Protein AF-A0A9J6DD47-F1 (afdb_monomer)

Radius of gyration: 33.61 Å; Cα contacts (8 Å, |Δi|>4): 540; chains: 1; bounding box: 132×49×137 Å

Organism: Rhipicephalus microplus (NCBI:txid6941)

Solvent-accessible surface area (backbone atoms only — not comparable to full-atom values): 18856 Å² total; per-residue (Å²): 134,84,89,85,82,89,82,89,80,84,83,82,80,82,79,79,78,75,81,70,80,76,60,53,56,51,72,70,28,70,69,48,55,52,91,85,45,43,71,41,77,34,48,27,93,78,51,43,22,90,34,49,44,71,39,78,87,31,28,29,42,34,39,68,46,80,32,87,51,77,83,41,15,18,15,37,30,30,65,28,36,53,50,68,57,37,44,59,43,65,38,38,37,35,28,70,27,32,39,74,71,22,56,34,17,46,38,31,29,37,82,88,56,74,30,62,29,45,38,2,43,46,70,66,17,30,14,40,31,20,66,77,7,22,36,14,73,41,27,79,65,64,40,91,63,52,72,60,52,45,58,75,40,35,42,31,46,38,37,34,59,78,78,20,32,31,29,39,25,52,72,47,38,79,63,50,79,77,47,66,82,54,74,81,57,34,15,53,27,44,12,37,29,26,45,59,24,28,37,36,54,36,56,48,90,53,87,69,79,42,70,57,66,62,51,54,51,52,64,61,58,63,75,75,64,83,71,78,81,78,80,80,84,76,91,78,82,90,84,89,84,86,90,82,90,88,88,83,83,88,83,92,78,82,85,88,72,89,72,79,93,69,86,79,88,80,87,79,89,87,89,76,94,77,84,81,82,81,84,79,86,82,84,90,89,87,88,84,84,87,83,82,87,83,89,83,82,90,82,91,84,89,88,81,87,134

pLDDT: mean 75.98, std 29.43, range [27.17, 99.0]

Sequence (306 aa):
MATMNQAFGNTESTTSYSQQPTDRLKLLYPTVNEEETPLPRSWSPKDKFTYIGLSQNNLRVHYKGVGKNHKDAASVRATHPIPAACGLYYFEVKIVSKGRDGYMGVGLSAQGVNMNRLPGWDKHSYGYHGDDGHSFCSSGTGQPYGPTFTTGDVIGCGVNLIDNVCFYTKNGHNLGVAFTDLPPNLYPTVGLQTPGEVVDANFGQSPFVFDIEDMMKSSLGCTGQHTAVEGINRSWRSRTLSATSARWMWSAAPVFRGRSPYQRCQQDHSPSTRAWPHRQAVPQGRQWLEDKNPSFRTSRMVAGSP

Foldseek 3Di:
DDDDDDDDDDDDDDDDPDPDPDQQVCVQQVQDDCVVFNAQPAWDPPAWDPQWDADPRRQKIAGRFAQPDQQQKIKIFTPWFHDLSSQKFKKKKAWQFCADQNFKWWFKAAPPPDGSGFFQDAARGWTQTQRQRFIRHRHNDTDRFGHHDGRGKMKMWMARSVQRWIWMAIQQHTRDTRDGPHDGGITTMMMDRHHPTMMGMDSRPDDDSHPVVVVVVVVVVVVPDPDDPPDPDDDDDDDDDDDDDDDDDDDDDDDPDDDDPDDDDDDDDDDDDDDDDDDDDDDDDDDDDDDDDDDDDDDDDDDDDD

Mean predicted aligned error: 15.98 Å

InterPro domains:
  IPR001870 B30.2/SPRY domain [PS50188] (21-208)
  IPR003877 SPRY domain [PF00622] (89-205)
  IPR003877 SPRY domain [SM00449] (86-207)
  IPR013320 Concanavalin A-like lectin/glucanase domain superfamily [SSF49899] (33-217)
  IPR035782 Ran binding protein 9/10, SPRY domain [cd12909] (63-205)
  IPR043136 B30.2/SPRY domain superfamily [G3DSA:2.60.120.920] (16-220)
  IPR050618 Ubiquitination and Signaling Pathway Regulator [PTHR12864] (24-223)

Structure (mmCIF, N/CA/C/O backbone):
data_AF-A0A9J6DD47-F1
#
_entry.id   AF-A0A9J6DD47-F1
#
loop_
_atom_site.group_PDB
_atom_site.id
_atom_site.type_symbol
_atom_site.label_atom_id
_atom_site.label_alt_id
_atom_site.label_comp_id
_atom_site.label_asym_id
_atom_site.label_entity_id
_atom_site.label_seq_id
_atom_site.pdbx_PDB_ins_code
_atom_site.Cartn_x
_atom_site.Cartn_y
_atom_site.Cartn_z
_atom_site.occupancy
_atom_site.B_iso_or_equiv
_atom_site.auth_seq_id
_atom_site.auth_comp_id
_atom_site.auth_asym_id
_atom_site.auth_atom_id
_atom_site.pdbx_PDB_model_num
ATOM 1 N N . MET A 1 1 ? -83.845 18.996 -19.884 1.00 36.62 1 MET A N 1
ATOM 2 C CA . MET A 1 1 ? -83.405 17.739 -19.250 1.00 36.62 1 MET A CA 1
ATOM 3 C C . MET A 1 1 ? -81.901 17.799 -19.038 1.00 36.62 1 MET A C 1
ATOM 5 O O . MET A 1 1 ? -81.212 18.206 -19.960 1.00 36.62 1 MET A O 1
ATOM 9 N N . ALA A 1 2 ? -81.475 17.401 -17.837 1.00 37.94 2 ALA A N 1
ATOM 10 C CA . ALA A 1 2 ? -80.140 16.964 -17.411 1.00 37.94 2 ALA A CA 1
ATOM 11 C C . ALA A 1 2 ? -78.929 17.908 -17.591 1.00 37.94 2 ALA A C 1
ATOM 13 O O . ALA A 1 2 ? -78.303 17.986 -18.643 1.00 37.94 2 ALA A O 1
ATOM 14 N N . THR A 1 3 ? -78.554 18.529 -16.472 1.00 35.88 3 THR A N 1
ATOM 15 C CA . THR A 1 3 ? -77.187 18.903 -16.082 1.00 35.88 3 THR A CA 1
ATOM 16 C C . THR A 1 3 ? -76.299 17.655 -15.935 1.00 35.88 3 THR A C 1
ATOM 18 O O . THR A 1 3 ? -76.763 16.628 -15.440 1.00 35.88 3 THR A O 1
ATOM 21 N N . MET A 1 4 ? -75.016 17.740 -16.309 1.00 39.28 4 MET A N 1
ATOM 22 C CA . MET A 1 4 ? -74.002 16.727 -15.981 1.00 39.28 4 MET A CA 1
ATOM 23 C C . MET A 1 4 ? -72.758 17.349 -15.337 1.00 39.28 4 MET A C 1
ATOM 25 O O . MET A 1 4 ? -72.344 18.458 -15.664 1.00 39.28 4 MET A O 1
ATOM 29 N N . ASN A 1 5 ? -72.249 16.585 -14.372 1.00 37.00 5 ASN A N 1
ATOM 30 C CA . ASN A 1 5 ? -71.283 16.886 -13.324 1.00 37.00 5 ASN A CA 1
ATOM 31 C C . ASN A 1 5 ? -69.815 16.963 -13.772 1.00 37.00 5 ASN A C 1
ATOM 33 O O . ASN A 1 5 ? -69.407 16.401 -14.783 1.00 37.00 5 ASN A O 1
ATOM 37 N N . GLN A 1 6 ? -69.037 17.604 -12.896 1.00 42.50 6 GLN A N 1
ATOM 38 C CA . GLN A 1 6 ? -67.577 17.672 -12.823 1.00 42.50 6 GLN A CA 1
ATOM 39 C C . GLN A 1 6 ? -66.899 16.301 -12.637 1.00 42.50 6 GLN A C 1
ATOM 41 O O . GLN A 1 6 ? -67.467 15.418 -11.995 1.00 42.50 6 GLN A O 1
ATOM 46 N N . ALA A 1 7 ? -65.626 16.197 -13.035 1.00 37.12 7 ALA A N 1
ATOM 47 C CA . ALA A 1 7 ? -64.632 15.381 -12.330 1.00 37.12 7 ALA A CA 1
ATOM 48 C C . ALA A 1 7 ? -63.209 15.925 -12.567 1.00 37.12 7 ALA A C 1
ATOM 50 O O . ALA A 1 7 ? -62.726 15.976 -13.696 1.00 37.12 7 ALA A O 1
ATOM 51 N N . PHE A 1 8 ? -62.557 16.338 -11.477 1.00 42.81 8 PHE A N 1
ATOM 52 C CA . PHE A 1 8 ? -61.130 16.648 -11.390 1.00 42.81 8 PHE A CA 1
ATOM 53 C C . PHE A 1 8 ? -60.320 15.344 -11.372 1.00 42.81 8 PHE A C 1
ATOM 55 O O . PHE A 1 8 ? -60.600 14.460 -10.564 1.00 42.81 8 PHE A O 1
ATOM 62 N N . GLY A 1 9 ? -59.306 15.234 -12.232 1.00 35.28 9 GLY A N 1
ATOM 63 C CA . GLY A 1 9 ? -58.320 14.152 -12.206 1.00 35.28 9 GLY A CA 1
ATOM 64 C C . GLY A 1 9 ? -57.012 14.627 -11.577 1.00 35.28 9 GLY A C 1
ATOM 65 O O . GLY A 1 9 ? -56.305 15.436 -12.172 1.00 35.28 9 GLY A O 1
ATOM 66 N N . ASN A 1 10 ? -56.711 14.124 -10.378 1.00 33.34 10 ASN A N 1
ATOM 67 C CA . ASN A 1 10 ? -55.416 14.245 -9.709 1.00 33.34 10 ASN A CA 1
ATOM 68 C C . ASN A 1 10 ? -54.342 13.474 -10.491 1.00 33.34 10 ASN A C 1
ATOM 70 O O . ASN A 1 10 ? -54.498 12.285 -10.757 1.00 33.34 10 ASN A O 1
ATOM 74 N N . THR A 1 11 ? -53.225 14.127 -10.803 1.00 39.31 11 THR A N 1
ATOM 75 C CA . THR A 1 11 ? -51.993 13.472 -11.253 1.00 39.31 11 THR A CA 1
ATOM 76 C C . THR A 1 11 ? -51.184 13.017 -10.040 1.00 39.31 11 THR A C 1
ATOM 78 O O . THR A 1 11 ? -50.590 13.844 -9.349 1.00 39.31 11 THR A O 1
ATOM 81 N N . GLU A 1 12 ? -51.144 11.710 -9.782 1.00 38.53 12 GLU A N 1
ATOM 82 C CA . GLU A 1 12 ? -50.194 11.104 -8.845 1.00 38.53 12 GLU A CA 1
ATOM 83 C C . GLU A 1 12 ? -48.811 11.011 -9.502 1.00 38.53 12 GLU A C 1
ATOM 85 O O . GLU A 1 12 ? -48.583 10.237 -10.431 1.00 38.53 12 GLU A O 1
ATOM 90 N N . SER A 1 13 ? -47.866 11.816 -9.020 1.00 36.66 13 SER A N 1
ATOM 91 C CA . SER A 1 13 ? -46.447 11.674 -9.335 1.00 36.66 13 SER A CA 1
ATOM 92 C C . SER A 1 13 ? -45.850 10.560 -8.476 1.00 36.66 13 SER A C 1
ATOM 94 O O . SER A 1 13 ? -45.641 10.736 -7.275 1.00 36.66 13 SER A O 1
ATOM 96 N N . THR A 1 14 ? -45.567 9.412 -9.082 1.00 36.56 14 THR A N 1
ATOM 97 C CA . THR A 1 14 ? -44.845 8.308 -8.443 1.00 36.56 14 THR A CA 1
ATOM 98 C C . THR A 1 14 ? -43.366 8.690 -8.320 1.00 36.56 14 THR A C 1
ATOM 100 O O . THR A 1 14 ? -42.600 8.606 -9.277 1.00 36.56 14 THR A O 1
ATOM 103 N N . THR A 1 15 ? -42.946 9.155 -7.145 1.00 36.75 15 THR A N 1
ATOM 104 C CA . THR A 1 15 ? -41.534 9.391 -6.821 1.00 36.75 15 THR A CA 1
ATOM 105 C C . THR A 1 15 ? -40.833 8.048 -6.626 1.00 36.75 15 THR A C 1
ATOM 107 O O . THR A 1 15 ? -40.984 7.384 -5.601 1.00 36.75 15 THR A O 1
ATOM 110 N N . SER A 1 16 ? -40.043 7.629 -7.613 1.00 38.59 16 SER A N 1
ATOM 111 C CA . SER A 1 16 ? -39.096 6.526 -7.456 1.00 38.59 16 SER A CA 1
ATOM 112 C C . SER A 1 16 ? -37.994 6.950 -6.480 1.00 38.59 16 SER A C 1
ATOM 114 O O . SER A 1 16 ? -37.102 7.720 -6.843 1.00 38.59 16 SER A O 1
ATOM 116 N N . TYR A 1 17 ? -38.043 6.463 -5.239 1.00 38.59 17 TYR A N 1
ATOM 117 C CA . TYR A 1 17 ? -36.921 6.561 -4.306 1.00 38.59 17 TYR A CA 1
ATOM 118 C C . TYR A 1 17 ? -35.752 5.738 -4.858 1.00 38.59 17 TYR A C 1
ATOM 120 O O . TYR A 1 17 ? -35.698 4.519 -4.700 1.00 38.59 17 TYR A O 1
ATOM 128 N N . SER A 1 18 ? -34.808 6.398 -5.529 1.00 45.19 18 SER A N 1
ATOM 129 C CA . SER A 1 18 ? -33.506 5.811 -5.830 1.00 45.19 18 SER A CA 1
ATOM 130 C C . SER A 1 18 ? -32.817 5.502 -4.501 1.00 45.19 18 SER A C 1
ATOM 132 O O . SER A 1 18 ? -32.479 6.429 -3.758 1.00 45.19 18 SER A O 1
ATOM 134 N N . GLN A 1 19 ? -32.630 4.221 -4.179 1.00 47.00 19 GLN A N 1
ATOM 135 C CA . GLN A 1 19 ? -31.774 3.814 -3.069 1.00 47.00 19 GLN A CA 1
ATOM 136 C C . GLN A 1 19 ? -30.370 4.361 -3.345 1.00 47.00 19 GLN A C 1
ATOM 138 O O . GLN A 1 19 ? -29.686 3.907 -4.260 1.00 47.00 19 GLN A O 1
ATOM 143 N N . GLN A 1 20 ? -29.972 5.394 -2.602 1.00 52.03 20 GLN A N 1
ATOM 144 C CA . GLN A 1 20 ? -28.595 5.870 -2.618 1.00 52.03 20 GLN A CA 1
ATOM 145 C C . GLN A 1 20 ? -27.702 4.694 -2.202 1.00 52.03 20 GLN A C 1
ATOM 147 O O . GLN A 1 20 ? -28.026 4.039 -1.206 1.00 52.03 20 GLN A O 1
ATOM 152 N N . PRO A 1 21 ? -26.616 4.391 -2.936 1.00 59.06 21 PRO A N 1
ATOM 153 C CA . PRO A 1 21 ? -25.695 3.340 -2.537 1.00 59.06 21 PRO A CA 1
ATOM 154 C C . PRO A 1 21 ? -25.214 3.637 -1.117 1.00 59.06 21 PRO A C 1
ATOM 156 O O . PRO A 1 21 ? -24.643 4.697 -0.859 1.00 59.06 21 PRO A O 1
ATOM 159 N N . THR A 1 22 ? -25.483 2.733 -0.180 1.00 70.81 22 THR A N 1
ATOM 160 C CA . THR A 1 22 ? -24.967 2.840 1.185 1.00 70.81 22 THR A CA 1
ATOM 161 C C . THR A 1 22 ? -23.447 2.936 1.126 1.00 70.81 22 THR A C 1
ATOM 163 O O . THR A 1 22 ? -22.798 2.051 0.564 1.00 70.81 22 THR A O 1
ATOM 166 N N . ASP A 1 23 ? -22.876 4.004 1.685 1.00 83.88 23 ASP A N 1
ATOM 167 C CA . ASP A 1 23 ? -21.425 4.184 1.743 1.00 83.88 23 ASP A CA 1
ATOM 168 C C . ASP A 1 23 ? -20.819 3.095 2.633 1.00 83.88 23 ASP A C 1
ATOM 170 O O . ASP A 1 23 ? -20.909 3.151 3.860 1.00 83.88 23 ASP A O 1
ATOM 174 N N . ARG A 1 24 ? -20.229 2.073 2.008 1.00 90.12 24 ARG A N 1
ATOM 175 C CA . ARG A 1 24 ? -19.683 0.901 2.702 1.00 90.12 24 ARG A CA 1
ATOM 176 C C . ARG A 1 24 ? -18.643 1.275 3.756 1.00 90.12 24 ARG A C 1
ATOM 178 O O . ARG A 1 24 ? -18.549 0.606 4.779 1.00 90.12 24 ARG A O 1
ATOM 185 N N . LEU A 1 25 ? -17.904 2.363 3.546 1.00 91.75 25 LEU A N 1
ATOM 186 C CA . LEU A 1 25 ? -16.923 2.835 4.519 1.00 91.75 25 LEU A CA 1
ATOM 187 C C . LEU A 1 25 ? -17.566 3.308 5.823 1.00 91.75 25 LEU A C 1
ATOM 189 O O . LEU A 1 25 ? -17.000 3.063 6.883 1.00 91.75 25 LEU A O 1
ATOM 193 N N . LYS A 1 26 ? -18.780 3.869 5.778 1.00 91.50 26 LYS A N 1
ATOM 194 C CA . LYS A 1 26 ? -19.540 4.216 6.990 1.00 91.50 26 LYS A CA 1
ATOM 195 C C . LYS A 1 26 ? -20.016 2.986 7.760 1.00 91.50 26 LYS A C 1
ATOM 197 O O . LYS A 1 26 ? -20.201 3.070 8.968 1.00 91.50 26 LYS A O 1
ATOM 202 N N . LEU A 1 27 ? -20.221 1.858 7.076 1.00 92.06 27 LEU A N 1
ATOM 203 C CA . LEU A 1 27 ? -20.574 0.591 7.725 1.00 92.06 27 LEU A CA 1
ATOM 204 C C . LEU A 1 27 ? -19.361 -0.039 8.415 1.00 92.06 27 LEU A C 1
ATOM 206 O O . LEU A 1 27 ? -19.490 -0.545 9.524 1.00 92.06 27 LEU A O 1
ATOM 210 N N . LEU A 1 28 ? -18.193 0.011 7.770 1.00 93.50 28 LEU A N 1
ATOM 211 C CA . LEU A 1 28 ? -16.948 -0.531 8.321 1.00 93.50 28 LEU A CA 1
ATOM 212 C C . LEU A 1 28 ? -16.383 0.338 9.451 1.00 93.50 28 LEU A C 1
ATOM 214 O O . LEU A 1 28 ? -15.859 -0.189 10.427 1.00 93.50 28 LEU A O 1
ATOM 218 N N . TYR A 1 29 ? -16.502 1.662 9.328 1.00 95.56 29 TYR A N 1
ATOM 219 C CA . TYR A 1 29 ? -15.875 2.629 10.231 1.00 95.56 29 TYR A CA 1
ATOM 220 C C . TYR A 1 29 ? -16.891 3.661 10.759 1.00 95.56 29 TYR A C 1
ATOM 222 O O . TYR A 1 29 ? -16.729 4.862 10.534 1.00 95.56 29 TYR A O 1
ATOM 230 N N . PRO A 1 30 ? -17.949 3.230 11.474 1.00 94.94 30 PRO A N 1
ATOM 231 C CA . PRO A 1 30 ? -19.053 4.106 11.887 1.00 94.94 30 PRO A CA 1
ATOM 232 C C . PRO A 1 30 ? -18.640 5.211 12.871 1.00 94.94 30 PRO A C 1
ATOM 234 O O . PRO A 1 30 ? -19.362 6.188 13.048 1.00 94.94 30 PRO A O 1
ATOM 237 N N . THR A 1 31 ? -17.490 5.058 13.524 1.00 94.94 31 THR A N 1
ATOM 238 C CA . THR A 1 31 ? -16.922 5.990 14.507 1.00 94.94 31 THR A CA 1
ATOM 239 C C . THR A 1 31 ? -16.050 7.082 13.888 1.00 94.94 31 THR A C 1
ATOM 241 O O . THR A 1 31 ? -15.618 7.985 14.602 1.00 94.94 31 THR A O 1
ATOM 244 N N . VAL A 1 32 ? -15.753 7.014 12.587 1.00 96.75 32 VAL A N 1
ATOM 245 C CA . VAL A 1 32 ? -14.882 7.986 11.915 1.00 96.75 32 VAL A CA 1
ATOM 246 C C . VAL A 1 32 ? -15.687 9.206 11.471 1.00 96.75 32 VAL A C 1
ATOM 248 O O . VAL A 1 32 ? -16.613 9.095 10.670 1.00 96.75 32 VAL A O 1
ATOM 251 N N . ASN A 1 33 ? -15.283 10.391 11.938 1.00 96.44 33 ASN A N 1
ATOM 252 C CA . ASN A 1 33 ? -15.729 11.656 11.362 1.00 96.44 33 ASN A CA 1
ATOM 253 C C . ASN A 1 33 ? -14.845 12.009 10.152 1.00 96.44 33 ASN A C 1
ATOM 255 O O . ASN A 1 33 ? -13.720 12.484 10.315 1.00 96.44 33 ASN A O 1
ATOM 259 N N . GLU A 1 34 ? -15.337 11.769 8.933 1.00 95.38 34 GLU A N 1
ATOM 260 C CA . GLU A 1 34 ? -14.584 12.046 7.698 1.00 95.38 34 GLU A CA 1
ATOM 261 C C . GLU A 1 34 ? -14.416 13.545 7.389 1.00 95.38 34 GLU A C 1
ATOM 263 O O . GLU A 1 34 ? -13.590 13.881 6.543 1.00 95.38 34 GLU A O 1
ATOM 268 N N . GLU A 1 35 ? -15.138 14.448 8.064 1.00 96.00 35 GLU A N 1
ATOM 269 C CA . GLU A 1 35 ? -14.909 15.898 7.937 1.00 96.00 35 GLU A CA 1
ATOM 270 C C . GLU A 1 35 ? -13.631 16.340 8.669 1.00 96.00 35 GLU A C 1
ATOM 272 O O . GLU A 1 35 ? -12.945 17.258 8.224 1.00 96.00 35 GLU A O 1
ATOM 277 N N . GLU A 1 36 ? -13.280 15.657 9.763 1.00 96.69 36 GLU A N 1
ATOM 278 C CA . GLU A 1 36 ? -12.074 15.926 10.557 1.00 96.69 36 GLU A CA 1
ATOM 279 C C . GLU A 1 36 ? -10.897 15.042 10.133 1.00 96.69 36 GLU A C 1
ATOM 281 O O . GLU A 1 36 ? -9.764 15.506 9.989 1.00 96.69 36 GLU A O 1
ATOM 286 N N . THR A 1 37 ? -11.167 13.753 9.924 1.00 97.12 37 THR A N 1
ATOM 287 C CA . THR A 1 37 ? -10.167 12.736 9.584 1.00 97.12 37 THR A CA 1
ATOM 288 C C . THR A 1 37 ? -10.644 11.904 8.392 1.00 97.12 37 THR A C 1
ATOM 290 O O . THR A 1 37 ? -11.187 10.813 8.579 1.00 97.12 37 THR A O 1
ATOM 293 N N . PRO A 1 38 ? -10.477 12.405 7.154 1.00 97.81 38 PRO A N 1
ATOM 294 C CA . PRO A 1 38 ? -10.934 11.708 5.959 1.00 97.81 38 PRO A CA 1
ATOM 295 C C . PRO A 1 38 ? -10.265 10.340 5.794 1.00 97.81 38 PRO A C 1
ATOM 297 O O . PRO A 1 38 ? -9.059 10.194 6.007 1.00 97.81 38 PRO A O 1
ATOM 300 N N . LEU A 1 39 ? -11.027 9.345 5.336 1.00 98.31 39 LEU A N 1
ATOM 301 C CA . LEU A 1 39 ? -10.481 8.022 5.043 1.00 98.31 39 LEU A CA 1
ATOM 302 C C . LEU A 1 39 ? -9.645 8.030 3.745 1.00 98.31 39 LEU A C 1
ATOM 304 O O . LEU A 1 39 ? -9.929 8.781 2.798 1.00 98.31 39 LEU A O 1
ATOM 308 N N . PRO A 1 40 ? -8.613 7.175 3.639 1.00 98.12 40 PRO A N 1
ATOM 309 C CA . PRO A 1 40 ? -7.954 6.908 2.365 1.00 98.12 40 PRO A CA 1
ATOM 310 C C . PRO A 1 40 ? -8.924 6.213 1.400 1.00 98.12 40 PRO A C 1
ATOM 312 O O . PRO A 1 40 ? -9.380 5.102 1.645 1.00 98.12 40 PRO A O 1
ATOM 315 N N . ARG A 1 41 ? -9.227 6.868 0.274 1.00 98.06 41 ARG A N 1
ATOM 316 C CA . ARG A 1 41 ? -10.146 6.347 -0.759 1.00 98.06 41 ARG A CA 1
ATOM 317 C C . ARG A 1 41 ? -9.477 6.131 -2.119 1.00 98.06 41 ARG A C 1
ATOM 319 O O . ARG A 1 41 ? -10.107 5.597 -3.023 1.00 98.06 41 ARG A O 1
ATOM 326 N N . SER A 1 42 ? -8.227 6.556 -2.298 1.00 98.81 42 SER A N 1
ATOM 327 C CA . SER A 1 42 ? -7.442 6.325 -3.518 1.00 98.81 42 SER A CA 1
ATOM 328 C C . SER 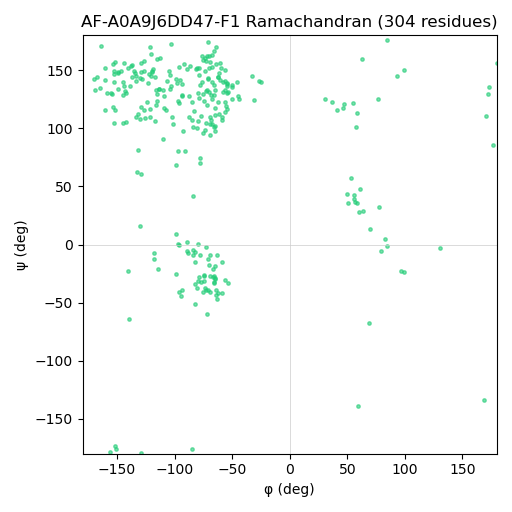A 1 42 ? -5.951 6.570 -3.275 1.00 98.81 42 SER A C 1
ATOM 330 O O . SER A 1 42 ? -5.556 7.083 -2.223 1.00 98.81 42 SER A O 1
ATOM 332 N N . TRP A 1 43 ? -5.118 6.219 -4.253 1.00 98.94 43 TRP A N 1
ATOM 333 C CA . TRP A 1 43 ? -3.704 6.580 -4.264 1.00 98.94 43 TRP A CA 1
ATOM 334 C C . TRP A 1 43 ? -3.510 8.075 -4.526 1.00 98.94 43 TRP A C 1
ATOM 336 O O . TRP A 1 43 ? -4.213 8.682 -5.336 1.00 98.94 43 TRP A O 1
ATOM 346 N N . SER A 1 44 ? -2.528 8.683 -3.862 1.00 98.81 44 SER A N 1
ATOM 347 C CA . SER A 1 44 ? -2.251 10.107 -4.020 1.00 98.81 44 SER A CA 1
ATOM 348 C C . SER A 1 44 ? -1.562 10.389 -5.361 1.00 98.81 44 SER A C 1
ATOM 350 O O . SER A 1 44 ? -0.470 9.875 -5.615 1.00 98.81 44 SER A O 1
ATOM 352 N N . PRO A 1 45 ? -2.115 11.265 -6.225 1.00 98.56 45 PRO A N 1
ATOM 353 C CA . PRO A 1 45 ? -1.425 11.678 -7.447 1.00 98.56 45 PRO A CA 1
ATOM 354 C C . PRO A 1 45 ? -0.210 12.573 -7.163 1.00 98.56 45 PRO A C 1
ATOM 356 O O . PRO A 1 45 ? 0.644 12.730 -8.037 1.00 98.56 45 PRO A O 1
ATOM 359 N N . LYS A 1 46 ? -0.134 13.151 -5.955 1.00 98.44 46 LYS A N 1
ATOM 360 C CA . LYS A 1 46 ? 0.948 14.037 -5.508 1.00 98.44 46 LYS A CA 1
ATOM 361 C C . LYS A 1 46 ? 2.011 13.287 -4.710 1.00 98.44 46 LYS A C 1
ATOM 363 O O . LYS A 1 46 ? 3.195 13.541 -4.893 1.00 98.44 46 LYS A O 1
ATOM 368 N N . ASP A 1 47 ? 1.590 12.369 -3.844 1.00 98.69 47 ASP A N 1
ATOM 369 C CA . ASP A 1 47 ? 2.472 11.691 -2.895 1.00 98.69 47 ASP A CA 1
ATOM 370 C C . ASP A 1 47 ? 2.899 10.306 -3.396 1.00 98.69 47 ASP A C 1
ATOM 372 O O . ASP A 1 47 ? 2.479 9.253 -2.911 1.00 98.69 47 ASP A O 1
ATOM 376 N N . LYS A 1 48 ? 3.704 10.336 -4.457 1.00 98.81 48 LYS A N 1
ATOM 377 C CA . LYS A 1 48 ? 4.217 9.158 -5.152 1.00 98.81 48 LYS A CA 1
ATOM 378 C C . LYS A 1 48 ? 5.552 9.460 -5.806 1.00 98.81 48 LYS A C 1
ATOM 380 O O . LYS A 1 48 ? 5.829 10.602 -6.179 1.00 98.81 48 LYS A O 1
ATOM 385 N N . PHE A 1 49 ? 6.347 8.429 -6.053 1.00 98.75 49 PHE A N 1
ATOM 386 C CA . PHE A 1 49 ? 7.548 8.591 -6.860 1.00 98.75 49 PHE A CA 1
ATOM 387 C C . PHE A 1 49 ? 7.224 8.765 -8.353 1.00 98.75 49 PHE A C 1
ATOM 389 O O . PHE A 1 49 ? 6.137 8.432 -8.842 1.00 98.75 49 PHE A O 1
ATOM 396 N N . THR A 1 50 ? 8.174 9.313 -9.109 1.00 98.62 50 THR A N 1
ATOM 397 C CA . THR A 1 50 ? 7.982 9.656 -10.527 1.00 98.62 50 THR A CA 1
ATOM 398 C C . THR A 1 50 ? 7.775 8.428 -11.410 1.00 98.62 50 THR A C 1
ATOM 400 O O . THR A 1 50 ? 7.061 8.530 -12.406 1.00 98.62 50 THR A O 1
ATOM 403 N N . TYR A 1 51 ? 8.311 7.267 -11.022 1.00 98.81 51 TYR A N 1
ATOM 404 C CA . TYR A 1 51 ? 8.142 5.984 -11.719 1.00 98.81 51 TYR A CA 1
ATOM 405 C C . TYR A 1 51 ? 6.807 5.283 -11.444 1.00 98.81 51 TYR A C 1
ATOM 407 O O . TYR A 1 51 ? 6.556 4.226 -12.019 1.00 98.81 51 TYR A O 1
ATOM 415 N N . ILE A 1 52 ? 5.930 5.876 -10.631 1.00 98.88 52 ILE A N 1
ATOM 416 C CA . ILE A 1 52 ? 4.552 5.414 -10.478 1.00 98.88 52 ILE A CA 1
ATOM 417 C C . ILE A 1 52 ? 3.628 6.181 -11.423 1.00 98.88 52 ILE A C 1
ATOM 419 O O . ILE A 1 52 ? 3.593 7.421 -11.433 1.00 98.88 52 ILE A O 1
ATOM 423 N N . GLY A 1 53 ? 2.852 5.442 -12.209 1.00 98.88 53 GLY A N 1
ATOM 424 C CA . GLY A 1 53 ? 1.666 5.946 -12.888 1.00 98.88 53 GLY A CA 1
ATOM 425 C C . GLY A 1 53 ? 0.387 5.459 -12.208 1.00 98.88 53 GLY A C 1
ATOM 426 O O . GLY A 1 53 ? 0.361 4.381 -11.617 1.00 98.88 53 GLY A O 1
ATOM 427 N N . LEU A 1 54 ? -0.667 6.274 -12.288 1.00 98.88 54 LEU A N 1
ATOM 428 C CA . LEU A 1 54 ? -1.981 5.980 -11.721 1.00 98.88 54 LEU A CA 1
ATOM 429 C C . LEU A 1 54 ? -3.045 5.980 -12.822 1.00 98.88 54 LEU A C 1
ATOM 431 O O . LEU A 1 54 ? -2.950 6.748 -13.780 1.00 98.88 54 LEU A O 1
ATOM 435 N N . SER A 1 55 ? -4.045 5.114 -12.693 1.00 98.81 55 SER A N 1
ATOM 436 C CA . SER A 1 55 ? -5.232 5.075 -13.555 1.00 98.81 55 SER A CA 1
ATOM 437 C C . SER A 1 55 ? -6.437 4.532 -12.777 1.00 98.81 55 SER A C 1
ATOM 439 O O . SER A 1 55 ? -6.339 4.313 -11.569 1.00 98.81 55 SER A O 1
ATOM 441 N N . GLN A 1 56 ? -7.588 4.357 -13.439 1.00 98.12 56 GLN A N 1
ATOM 442 C CA . GLN A 1 56 ? -8.817 3.829 -12.822 1.00 98.12 56 GLN A CA 1
ATOM 443 C C . GLN A 1 56 ? -9.214 4.609 -11.559 1.00 98.12 56 GLN A C 1
ATOM 445 O O . GLN A 1 56 ? -9.269 4.056 -10.465 1.00 98.12 56 GLN A O 1
ATOM 450 N N . ASN A 1 57 ? -9.410 5.925 -11.698 1.00 98.19 57 ASN A N 1
ATOM 451 C CA . ASN A 1 57 ? -9.711 6.827 -10.577 1.00 98.19 57 ASN A CA 1
ATOM 452 C C . ASN A 1 57 ? -8.664 6.765 -9.448 1.00 98.19 57 ASN A C 1
ATOM 454 O O . ASN A 1 57 ? -8.998 6.810 -8.269 1.00 98.19 57 ASN A O 1
ATOM 458 N N . ASN A 1 58 ? -7.386 6.650 -9.825 1.00 98.75 58 ASN A N 1
ATOM 459 C CA . ASN A 1 58 ? -6.247 6.502 -8.915 1.00 98.75 58 ASN A CA 1
ATOM 460 C C . ASN A 1 58 ? -6.313 5.258 -8.013 1.00 98.75 58 ASN A C 1
ATOM 462 O O . ASN A 1 58 ? -5.746 5.264 -6.924 1.00 98.75 58 ASN A O 1
ATOM 466 N N . LEU A 1 59 ? -6.977 4.186 -8.450 1.00 98.81 59 LEU A N 1
ATOM 467 C CA . LEU A 1 59 ? -6.971 2.896 -7.750 1.00 98.81 59 LEU A CA 1
ATOM 468 C C . LEU A 1 59 ? -5.978 1.906 -8.358 1.00 98.81 59 LEU A C 1
ATOM 470 O O . LEU A 1 59 ? -5.463 1.048 -7.642 1.00 98.81 59 LEU A O 1
ATOM 474 N N . ARG A 1 60 ? -5.654 2.063 -9.646 1.00 98.94 60 ARG A N 1
ATOM 475 C CA . ARG A 1 60 ? -4.648 1.251 -10.333 1.00 98.94 60 ARG A CA 1
ATOM 476 C C . ARG A 1 60 ? -3.287 1.924 -10.296 1.00 98.94 60 ARG A C 1
ATOM 478 O O . ARG A 1 60 ? -3.149 3.067 -10.732 1.00 98.94 60 ARG A O 1
ATOM 485 N N . VAL A 1 61 ? -2.277 1.180 -9.866 1.00 98.94 61 VAL A N 1
ATOM 486 C CA . VAL A 1 61 ? -0.867 1.578 -9.852 1.00 98.94 61 VAL A CA 1
ATOM 487 C C . VAL A 1 61 ? -0.126 0.766 -10.902 1.00 98.94 61 VAL A C 1
ATOM 489 O O . VAL A 1 61 ? -0.297 -0.447 -10.979 1.00 98.94 61 VAL A O 1
ATOM 492 N N . HIS A 1 62 ? 0.696 1.422 -11.715 1.00 98.81 62 HIS A N 1
ATOM 493 C CA . HIS A 1 62 ? 1.567 0.751 -12.676 1.00 98.81 62 HIS A CA 1
ATOM 494 C C . HIS A 1 62 ? 2.983 1.319 -12.624 1.00 98.81 62 HIS A C 1
ATOM 496 O O . HIS A 1 62 ? 3.181 2.534 -12.500 1.00 98.81 62 HIS A O 1
ATOM 502 N N . TYR A 1 63 ? 3.968 0.431 -12.737 1.00 98.88 63 TYR A N 1
ATOM 503 C CA . TYR A 1 63 ? 5.371 0.813 -12.794 1.00 98.88 63 TYR A CA 1
ATOM 504 C C . TYR A 1 63 ? 5.748 1.295 -14.199 1.00 98.88 63 TYR A C 1
ATOM 506 O O . TYR A 1 63 ? 5.468 0.630 -15.197 1.00 98.88 63 TYR A O 1
ATOM 514 N N . LYS A 1 64 ? 6.403 2.456 -14.279 1.00 98.56 64 LYS A N 1
ATOM 515 C CA . LYS A 1 64 ? 6.862 3.074 -15.537 1.00 98.56 64 LYS A CA 1
ATOM 516 C C . LYS A 1 64 ? 8.334 3.506 -15.511 1.00 98.56 64 LYS A C 1
ATOM 518 O O . LYS A 1 64 ? 8.747 4.328 -16.326 1.00 98.56 64 LYS A O 1
ATOM 523 N N . GLY A 1 65 ? 9.106 3.007 -14.546 1.00 98.31 65 GLY A N 1
ATOM 524 C CA . GLY A 1 65 ? 10.560 3.177 -14.500 1.00 98.31 65 GLY A CA 1
ATOM 525 C C . GLY A 1 65 ? 11.296 2.128 -15.339 1.00 98.31 65 GLY A C 1
ATOM 526 O O . GLY A 1 65 ? 10.685 1.300 -16.014 1.00 98.31 65 GLY A O 1
ATOM 527 N N . VAL A 1 66 ? 12.631 2.149 -15.284 1.00 97.88 66 VAL A N 1
ATOM 528 C CA . VAL A 1 66 ? 13.477 1.196 -16.030 1.00 97.88 66 VAL A CA 1
ATOM 529 C C . VAL A 1 66 ? 13.613 -0.145 -15.296 1.00 97.88 66 VAL A C 1
ATOM 531 O O . VAL A 1 66 ? 13.702 -1.192 -15.937 1.00 97.88 66 VAL A O 1
ATOM 534 N N . GLY A 1 67 ? 13.627 -0.120 -13.959 1.00 97.25 67 GLY A N 1
ATOM 535 C CA . GLY A 1 67 ? 13.702 -1.307 -13.109 1.00 97.25 67 GLY A CA 1
ATOM 536 C C . GLY A 1 67 ? 14.964 -2.143 -13.310 1.00 97.25 67 GLY A C 1
ATOM 537 O O . GLY A 1 67 ? 14.868 -3.354 -13.504 1.00 97.25 67 GLY A O 1
ATOM 538 N N . LYS A 1 68 ? 16.153 -1.527 -13.329 1.00 96.06 68 LYS A N 1
ATOM 539 C CA . LYS A 1 68 ? 17.433 -2.250 -13.459 1.00 96.06 68 LYS A CA 1
ATOM 540 C C . LYS A 1 68 ? 17.894 -2.852 -12.138 1.00 96.06 68 LYS A C 1
ATOM 542 O O . LYS A 1 68 ? 18.509 -3.911 -12.137 1.00 96.06 68 LYS A O 1
ATOM 547 N N . ASN A 1 69 ? 17.671 -2.152 -11.031 1.00 96.12 69 ASN A N 1
ATOM 548 C CA . ASN A 1 69 ? 18.055 -2.596 -9.694 1.00 96.12 69 ASN A CA 1
ATOM 549 C C . ASN A 1 69 ? 17.182 -1.920 -8.626 1.00 96.12 69 ASN A C 1
ATOM 551 O O . ASN A 1 69 ? 16.312 -1.110 -8.936 1.00 96.12 69 ASN A O 1
ATOM 555 N N . HIS A 1 70 ? 17.453 -2.222 -7.356 1.00 93.50 70 HIS A N 1
ATOM 556 C CA . HIS A 1 70 ? 16.698 -1.717 -6.207 1.00 93.50 70 HIS A CA 1
ATOM 557 C C . HIS A 1 70 ? 16.664 -0.180 -6.068 1.00 93.50 70 HIS A C 1
ATOM 559 O O . HIS A 1 70 ? 15.871 0.345 -5.291 1.00 93.50 70 HIS A O 1
ATOM 565 N N . LYS A 1 71 ? 17.530 0.569 -6.767 1.00 96.69 71 LYS A N 1
ATOM 566 C CA . LYS A 1 71 ? 17.502 2.045 -6.784 1.00 96.69 71 LYS A CA 1
ATOM 567 C C . LYS A 1 71 ? 16.409 2.613 -7.689 1.00 96.69 71 LYS A C 1
ATOM 569 O O . LYS A 1 71 ? 16.192 3.819 -7.664 1.00 96.69 71 LYS A O 1
ATOM 574 N N . ASP A 1 72 ? 15.766 1.757 -8.478 1.00 98.12 72 ASP A N 1
ATOM 575 C CA . ASP A 1 72 ? 14.642 2.112 -9.339 1.00 98.12 72 ASP A CA 1
ATOM 576 C C . ASP A 1 72 ? 13.286 1.753 -8.701 1.00 98.12 72 ASP A C 1
ATOM 578 O O . ASP A 1 72 ? 12.258 1.815 -9.377 1.00 98.12 72 ASP A O 1
ATOM 582 N N . ALA A 1 73 ? 13.272 1.358 -7.423 1.00 98.69 73 ALA A N 1
ATOM 583 C CA . ALA A 1 73 ? 12.052 1.100 -6.665 1.00 98.69 73 ALA A CA 1
ATOM 584 C C . ALA A 1 73 ? 11.200 2.367 -6.534 1.00 98.69 73 ALA A C 1
ATOM 586 O O . ALA A 1 73 ? 11.711 3.469 -6.371 1.00 98.69 73 ALA A O 1
ATOM 587 N N . ALA A 1 74 ? 9.884 2.226 -6.570 1.00 98.88 74 ALA A N 1
ATOM 588 C CA . ALA A 1 74 ? 8.979 3.359 -6.596 1.00 98.88 74 ALA A CA 1
ATOM 589 C C . ALA A 1 74 ? 7.711 3.045 -5.814 1.00 98.88 74 ALA A C 1
ATOM 591 O O . ALA A 1 74 ? 7.062 2.040 -6.075 1.00 98.88 74 ALA A O 1
ATOM 592 N N . SER A 1 75 ? 7.336 3.929 -4.899 1.00 98.94 75 SER A N 1
ATOM 593 C CA . SER A 1 75 ? 6.151 3.788 -4.057 1.00 98.94 75 SER A CA 1
ATOM 594 C C . SER A 1 75 ? 5.159 4.926 -4.238 1.00 98.94 75 SER A C 1
ATOM 596 O O . SER A 1 75 ? 5.472 5.994 -4.777 1.00 98.94 75 SER A O 1
ATOM 598 N N . VAL A 1 76 ? 3.942 4.676 -3.769 1.00 98.94 76 VAL A N 1
ATOM 599 C CA . VAL A 1 76 ? 2.858 5.649 -3.648 1.00 98.94 76 VAL A CA 1
ATOM 600 C C . VAL A 1 76 ? 2.124 5.441 -2.329 1.00 98.94 76 VAL A C 1
ATOM 602 O O . VAL A 1 76 ? 1.828 4.306 -1.956 1.00 98.94 76 VAL A O 1
ATOM 605 N N . ARG A 1 77 ? 1.817 6.545 -1.641 1.00 98.94 77 ARG A N 1
ATOM 606 C CA . ARG A 1 77 ? 0.922 6.568 -0.478 1.00 98.94 77 ARG A CA 1
ATOM 607 C C . ARG A 1 77 ? -0.519 6.845 -0.901 1.00 98.94 77 ARG A C 1
ATOM 609 O O . ARG A 1 77 ? -0.777 7.454 -1.943 1.00 98.94 77 ARG A O 1
ATOM 616 N N . ALA A 1 78 ? -1.478 6.413 -0.086 1.00 98.94 78 ALA A N 1
ATOM 617 C CA . ALA A 1 78 ? -2.869 6.838 -0.228 1.00 98.94 78 ALA A CA 1
ATOM 618 C C . ALA A 1 78 ? -3.033 8.349 0.023 1.00 98.94 78 ALA A C 1
ATOM 620 O O . ALA A 1 78 ? -2.112 9.027 0.473 1.00 98.94 78 ALA A O 1
ATOM 621 N N . THR A 1 79 ? -4.213 8.894 -0.274 1.00 98.69 79 THR A N 1
ATOM 622 C CA . THR A 1 79 ? -4.493 10.329 -0.097 1.00 98.69 79 THR A CA 1
ATOM 623 C C . THR A 1 79 ? -4.472 10.803 1.357 1.00 98.69 79 THR A C 1
ATOM 625 O O . THR A 1 79 ? -4.146 11.962 1.592 1.00 98.69 79 THR A O 1
ATOM 628 N N . HIS A 1 80 ? -4.802 9.932 2.313 1.00 98.81 80 HIS A N 1
ATOM 629 C CA . HIS A 1 80 ? -4.916 10.260 3.736 1.00 98.81 80 HIS A CA 1
ATOM 630 C C . HIS A 1 80 ? -4.282 9.170 4.610 1.00 98.81 80 HIS A C 1
ATOM 632 O O . HIS A 1 80 ? -4.196 8.015 4.172 1.00 98.81 80 HIS A O 1
ATOM 638 N N . PRO A 1 81 ? -3.835 9.514 5.832 1.00 98.75 81 PRO A N 1
ATOM 639 C CA . PRO A 1 81 ? -3.441 8.516 6.811 1.00 98.75 81 PRO A CA 1
ATOM 640 C C . PRO A 1 81 ? -4.678 7.775 7.319 1.00 98.75 81 PRO A C 1
ATOM 642 O O . PRO A 1 81 ? -5.803 8.252 7.189 1.00 98.75 81 PRO A O 1
ATOM 645 N N . ILE A 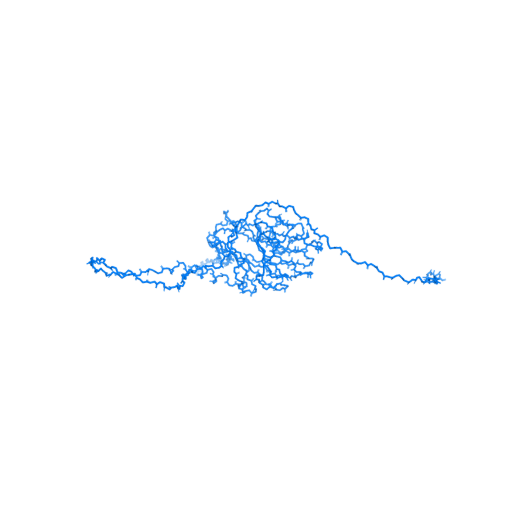1 82 ? -4.466 6.617 7.933 1.00 98.75 82 ILE A N 1
ATOM 646 C CA . ILE A 1 82 ? -5.532 5.849 8.574 1.00 98.75 82 ILE A CA 1
ATOM 647 C C . ILE A 1 82 ? -5.965 6.573 9.863 1.00 98.75 82 ILE A C 1
ATOM 649 O O . ILE A 1 82 ? -5.134 6.735 10.763 1.00 98.75 82 ILE A O 1
ATOM 653 N N . PRO A 1 83 ? -7.242 6.981 9.999 1.00 98.38 83 PRO A N 1
ATOM 654 C CA . PRO A 1 83 ? -7.748 7.577 11.232 1.00 98.38 83 PRO A CA 1
ATOM 655 C C . PRO A 1 83 ? -7.725 6.581 12.394 1.00 98.38 83 PRO A C 1
ATOM 657 O O . PRO A 1 83 ? -8.244 5.474 12.263 1.00 98.38 83 PRO A O 1
ATOM 660 N N . ALA A 1 84 ? -7.219 6.994 13.562 1.00 97.00 84 ALA A N 1
ATOM 661 C CA . ALA A 1 84 ? -7.222 6.175 14.784 1.00 97.00 84 ALA A CA 1
ATOM 662 C C . ALA A 1 84 ? -8.627 5.662 15.156 1.00 97.00 84 ALA A C 1
ATOM 664 O O . ALA A 1 84 ? -8.783 4.541 15.636 1.00 97.00 84 ALA A O 1
ATOM 665 N N . ALA A 1 85 ? -9.657 6.461 14.858 1.00 96.94 85 ALA A N 1
ATOM 666 C CA . ALA A 1 85 ? -11.056 6.132 15.101 1.00 96.94 85 ALA A CA 1
ATOM 667 C C . ALA A 1 85 ? -11.570 4.916 14.308 1.00 96.94 85 ALA A C 1
ATOM 669 O O . ALA A 1 85 ? -12.664 4.450 14.611 1.00 96.94 85 ALA A O 1
ATOM 670 N N . CYS A 1 86 ? -10.815 4.367 13.345 1.00 97.19 86 CYS A N 1
ATOM 671 C CA . CYS A 1 86 ? -11.193 3.114 12.682 1.00 97.19 86 CYS A CA 1
ATOM 672 C C . CYS A 1 86 ? -11.198 1.920 13.650 1.00 97.19 86 CYS A C 1
ATOM 674 O O . CYS A 1 86 ? -11.931 0.963 13.421 1.00 97.19 86 CYS A O 1
ATOM 676 N N . GLY A 1 87 ? -10.362 1.939 14.6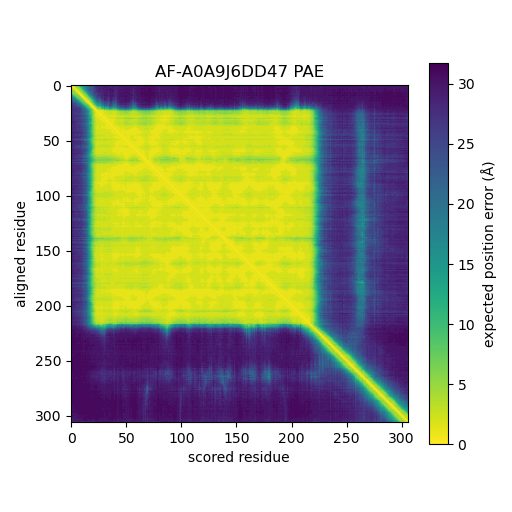99 1.00 96.00 87 GLY A N 1
ATOM 677 C CA . GLY A 1 87 ? -10.115 0.786 15.574 1.00 96.00 87 GLY A CA 1
ATOM 678 C C . GLY A 1 87 ? -9.342 -0.327 14.857 1.00 96.00 87 GLY A C 1
ATOM 679 O O . GLY A 1 87 ? -8.172 -0.553 15.147 1.00 96.00 87 GLY A O 1
ATOM 680 N N . LEU A 1 88 ? -9.968 -0.964 13.869 1.00 97.31 88 LEU A N 1
ATOM 681 C CA . LEU A 1 88 ? -9.350 -1.892 12.926 1.00 97.31 88 LEU A CA 1
ATOM 682 C C . LEU A 1 88 ? -9.573 -1.356 11.513 1.00 97.31 88 LEU A C 1
ATOM 684 O O . LEU A 1 88 ? -10.709 -1.265 11.084 1.00 97.31 88 LEU A O 1
ATOM 688 N N . TYR A 1 89 ? -8.515 -1.008 10.787 1.00 98.56 89 TYR A N 1
ATOM 689 C CA . TYR A 1 89 ? -8.592 -0.586 9.386 1.00 98.56 89 TYR A CA 1
ATOM 690 C C . TYR A 1 89 ? -8.126 -1.704 8.452 1.00 98.56 89 TYR A C 1
ATOM 692 O O . TYR A 1 89 ? -7.206 -2.446 8.792 1.00 98.56 89 TYR A O 1
ATOM 700 N N . TYR A 1 90 ? -8.719 -1.809 7.263 1.00 98.75 90 TYR A N 1
ATOM 701 C CA . TYR A 1 90 ? -8.383 -2.842 6.287 1.00 98.75 90 TYR A CA 1
ATOM 702 C C . TYR A 1 90 ? -8.474 -2.340 4.842 1.00 98.75 90 TYR A C 1
ATOM 704 O O . TYR A 1 90 ? -9.395 -1.605 4.479 1.00 98.75 90 TYR A O 1
ATOM 712 N N . PHE A 1 91 ? -7.521 -2.764 4.010 1.00 98.88 91 PHE A N 1
ATOM 713 C CA . PHE A 1 91 ? -7.542 -2.574 2.559 1.00 98.88 91 PHE A CA 1
ATOM 714 C C . PHE A 1 91 ? -6.930 -3.783 1.847 1.00 98.88 91 PHE A C 1
ATOM 716 O O . PHE A 1 91 ? -6.102 -4.494 2.418 1.00 98.88 91 PHE A O 1
ATOM 723 N N . GLU A 1 92 ? -7.306 -3.988 0.586 1.00 98.94 92 GLU A N 1
ATOM 724 C CA . GLU A 1 92 ? -6.774 -5.056 -0.263 1.00 98.94 92 GLU A CA 1
ATOM 725 C C . GLU A 1 92 ? -6.080 -4.501 -1.503 1.00 98.94 92 GLU A C 1
ATOM 727 O O . GLU A 1 92 ? -6.449 -3.461 -2.049 1.00 98.94 92 GLU A O 1
ATOM 732 N N . VAL A 1 93 ? -5.077 -5.236 -1.970 1.00 98.94 93 VAL A N 1
ATOM 733 C CA . VAL A 1 93 ? -4.327 -4.970 -3.189 1.00 98.94 93 VAL A CA 1
ATOM 734 C C . VAL A 1 93 ? -4.352 -6.224 -4.051 1.00 98.94 93 VAL A C 1
ATOM 736 O O . VAL A 1 93 ? -3.805 -7.262 -3.683 1.00 98.94 93 VAL A O 1
ATOM 739 N N . LYS A 1 94 ? -4.982 -6.132 -5.220 1.00 98.94 94 LYS A N 1
ATOM 740 C CA . LYS A 1 94 ? -4.976 -7.184 -6.233 1.00 98.94 94 LYS A CA 1
ATOM 741 C C . LYS A 1 94 ? -3.764 -7.026 -7.135 1.00 98.94 94 LYS A C 1
ATOM 743 O O . LYS A 1 94 ? -3.569 -5.972 -7.741 1.00 98.94 94 LYS A O 1
ATOM 748 N N . ILE A 1 95 ? -3.000 -8.097 -7.301 1.00 98.94 95 ILE A N 1
ATOM 749 C CA . ILE A 1 95 ? -1.883 -8.132 -8.239 1.00 98.94 95 ILE A CA 1
ATOM 750 C C . ILE A 1 95 ? -2.432 -8.383 -9.643 1.00 98.94 95 ILE A C 1
ATOM 752 O O . ILE A 1 95 ? -2.763 -9.507 -10.016 1.00 98.94 95 ILE A O 1
ATOM 756 N N . VAL A 1 96 ? -2.551 -7.323 -10.438 1.00 98.94 96 VAL A N 1
ATOM 757 C CA . VAL A 1 96 ? -3.044 -7.415 -11.820 1.00 98.94 96 VAL A CA 1
ATOM 758 C C . VAL A 1 96 ? -1.992 -8.064 -12.715 1.00 98.94 96 VAL A C 1
ATOM 760 O O . VAL A 1 96 ? -2.326 -8.866 -13.581 1.00 98.94 96 VAL A O 1
ATOM 763 N N . SER A 1 97 ? -0.721 -7.728 -12.501 1.00 98.88 97 SER A N 1
ATOM 764 C CA . SER A 1 97 ? 0.419 -8.302 -13.209 1.00 98.88 97 SER A CA 1
ATOM 765 C C . SER A 1 97 ? 1.663 -8.181 -12.342 1.00 98.88 97 SER A C 1
ATOM 767 O O . SER A 1 97 ? 1.987 -7.086 -11.885 1.00 98.88 97 SER A O 1
ATOM 769 N N . LYS A 1 98 ? 2.401 -9.281 -12.173 1.00 98.81 98 LYS A N 1
ATOM 770 C CA . LYS A 1 98 ? 3.719 -9.281 -11.523 1.00 98.81 98 LYS A CA 1
ATOM 771 C C . LYS A 1 98 ? 4.810 -8.589 -12.350 1.00 98.81 98 LYS A C 1
ATOM 773 O O . LYS A 1 98 ? 5.927 -8.444 -11.878 1.00 98.81 98 LYS A O 1
ATOM 778 N N . GLY A 1 99 ? 4.532 -8.235 -13.604 1.00 98.69 99 GLY A N 1
ATOM 779 C CA . GLY A 1 99 ? 5.552 -7.730 -14.516 1.00 98.69 99 GLY A CA 1
ATOM 780 C C . GLY A 1 99 ? 6.685 -8.728 -14.734 1.00 98.69 99 GLY A C 1
ATOM 781 O O . GLY A 1 99 ? 6.445 -9.926 -14.899 1.00 98.69 99 GLY A O 1
ATOM 782 N N . ARG A 1 100 ? 7.917 -8.219 -14.766 1.00 98.56 100 ARG A N 1
ATOM 783 C CA . ARG A 1 100 ? 9.113 -9.024 -15.026 1.00 98.56 100 ARG A CA 1
ATOM 784 C C . ARG A 1 100 ? 9.455 -9.934 -13.845 1.00 98.56 100 ARG A C 1
ATOM 786 O O . ARG A 1 100 ? 9.448 -11.152 -14.011 1.00 98.56 100 ARG A O 1
ATOM 793 N N . ASP A 1 101 ? 9.709 -9.347 -12.675 1.00 98.50 101 ASP A N 1
ATOM 794 C CA . ASP A 1 101 ? 10.248 -10.085 -11.522 1.00 98.50 101 ASP A CA 1
ATOM 795 C C . ASP A 1 101 ? 9.272 -10.158 -10.337 1.00 98.50 101 ASP A C 1
ATOM 797 O O . ASP A 1 101 ? 9.362 -11.086 -9.538 1.00 98.50 101 ASP A O 1
ATOM 801 N N . GLY 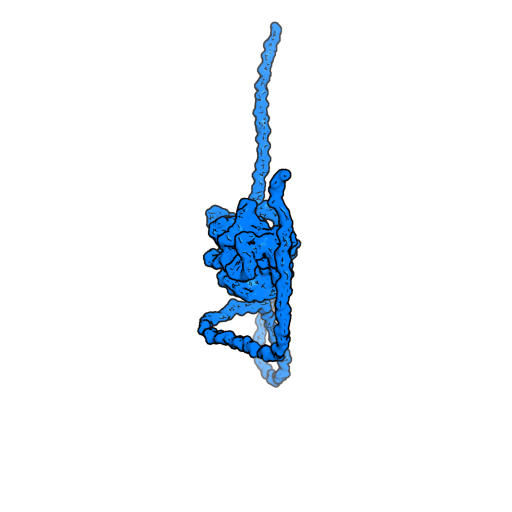A 1 102 ? 8.288 -9.255 -10.250 1.00 98.50 102 GLY A N 1
ATOM 802 C CA . GLY A 1 102 ? 7.312 -9.238 -9.156 1.00 98.50 102 GLY A CA 1
ATOM 803 C C . GLY A 1 102 ? 7.851 -8.657 -7.850 1.00 98.50 102 GLY A C 1
ATOM 804 O O . GLY A 1 102 ? 7.402 -9.063 -6.781 1.00 98.50 102 GLY A O 1
ATOM 805 N N . TYR A 1 103 ? 8.772 -7.694 -7.932 1.00 98.75 103 TYR A N 1
ATOM 806 C CA . TYR A 1 103 ? 9.341 -6.968 -6.792 1.00 98.75 103 TYR A CA 1
ATOM 807 C C . TYR A 1 103 ? 8.359 -5.905 -6.294 1.00 98.75 103 TYR A C 1
ATOM 809 O O . TYR A 1 103 ? 8.538 -4.698 -6.479 1.00 98.75 103 TYR A O 1
ATOM 817 N N . MET A 1 104 ? 7.279 -6.394 -5.690 1.00 98.88 104 MET A N 1
ATOM 818 C CA . MET A 1 104 ? 6.135 -5.609 -5.246 1.00 98.88 104 MET A CA 1
ATOM 819 C C . MET A 1 104 ? 6.030 -5.671 -3.726 1.00 98.88 104 MET A C 1
ATOM 821 O O . MET A 1 104 ? 5.997 -6.758 -3.153 1.00 98.88 104 MET A O 1
ATOM 825 N N . GLY A 1 105 ? 5.917 -4.515 -3.078 1.00 98.88 105 GLY A N 1
ATOM 826 C CA . GLY A 1 105 ? 5.689 -4.408 -1.639 1.00 98.88 105 GLY A CA 1
ATOM 827 C C . GLY A 1 105 ? 4.316 -3.818 -1.330 1.00 98.88 105 GLY A C 1
ATOM 828 O O . GLY A 1 105 ? 3.941 -2.794 -1.904 1.00 98.88 105 GLY A O 1
ATOM 829 N N . VAL A 1 106 ? 3.586 -4.424 -0.393 1.00 98.94 106 VAL A N 1
ATOM 830 C CA . VAL A 1 106 ? 2.310 -3.913 0.137 1.00 98.94 106 VAL A CA 1
ATOM 831 C C . VAL A 1 106 ? 2.478 -3.593 1.618 1.00 98.94 106 VAL A C 1
ATOM 833 O O . VAL A 1 106 ? 3.001 -4.410 2.375 1.00 98.94 106 VAL A O 1
ATOM 836 N N . GLY A 1 107 ? 2.030 -2.426 2.072 1.00 98.88 107 GLY A N 1
ATOM 837 C CA . GLY A 1 107 ? 2.054 -2.115 3.497 1.00 98.88 107 GLY A CA 1
ATOM 838 C C . GLY A 1 107 ? 1.765 -0.663 3.830 1.00 98.88 107 GLY A C 1
ATOM 839 O O . GLY A 1 107 ? 0.794 -0.084 3.347 1.00 98.88 107 GLY A O 1
ATOM 840 N N . LEU A 1 108 ? 2.595 -0.100 4.705 1.00 98.94 108 LEU A N 1
ATOM 841 C CA . LEU A 1 108 ? 2.356 1.160 5.392 1.00 98.94 108 LEU A CA 1
ATOM 842 C C . LEU A 1 108 ? 3.602 2.053 5.368 1.00 98.94 108 LEU A C 1
ATOM 844 O O . LEU A 1 108 ? 4.743 1.583 5.428 1.00 98.94 108 LEU A O 1
ATOM 848 N N . SER A 1 109 ? 3.406 3.366 5.334 1.00 98.94 109 SER A N 1
ATOM 849 C CA . SER A 1 109 ? 4.490 4.323 5.567 1.00 98.94 109 SER A CA 1
ATOM 850 C C . SER A 1 109 ? 3.985 5.605 6.212 1.00 98.94 109 SER A C 1
ATOM 852 O O . SER A 1 109 ? 2.853 6.028 5.981 1.00 98.94 109 SER A O 1
ATOM 854 N N . ALA A 1 110 ? 4.823 6.225 7.039 1.00 98.81 110 ALA A N 1
ATOM 855 C CA . ALA A 1 110 ? 4.556 7.555 7.565 1.00 98.81 110 ALA A CA 1
ATOM 856 C C . ALA A 1 110 ? 4.706 8.624 6.469 1.00 98.81 110 ALA A C 1
ATOM 858 O O . ALA A 1 110 ? 5.349 8.415 5.432 1.00 98.81 110 ALA A O 1
ATOM 859 N N . GLN A 1 111 ? 4.135 9.802 6.720 1.00 98.62 111 GLN A N 1
ATOM 860 C CA . GLN A 1 111 ? 4.313 10.961 5.851 1.00 98.62 111 GLN A CA 1
ATOM 861 C C . GLN A 1 111 ? 5.802 11.314 5.706 1.00 98.62 111 GLN A C 1
ATOM 863 O O . GLN A 1 111 ? 6.564 11.269 6.669 1.00 98.62 111 GLN A O 1
ATOM 868 N N . GLY A 1 112 ? 6.223 11.675 4.493 1.00 97.81 112 GLY A N 1
ATOM 869 C CA . GLY A 1 112 ? 7.595 12.119 4.226 1.00 97.81 112 GLY A CA 1
ATOM 870 C C . GLY A 1 112 ? 8.633 10.999 4.095 1.00 97.81 112 GLY A C 1
ATOM 871 O O . GLY A 1 112 ? 9.757 11.285 3.690 1.00 97.81 112 GLY A O 1
ATOM 872 N N . VAL A 1 113 ? 8.275 9.730 4.342 1.00 98.44 113 VAL A N 1
ATOM 873 C CA . VAL A 1 113 ? 9.139 8.591 3.982 1.00 98.44 113 VAL A CA 1
ATOM 874 C C . VAL A 1 113 ? 9.459 8.654 2.485 1.00 98.44 113 VAL A C 1
ATOM 876 O O . VAL A 1 113 ? 8.588 8.995 1.674 1.00 98.44 113 VAL A O 1
ATOM 879 N N . ASN A 1 114 ? 10.701 8.329 2.122 1.00 98.50 114 ASN A N 1
ATOM 880 C CA . ASN A 1 114 ? 11.192 8.363 0.749 1.00 98.50 114 ASN A CA 1
ATOM 881 C C . ASN A 1 114 ? 10.425 7.374 -0.144 1.00 98.50 114 ASN A C 1
ATOM 883 O O . ASN A 1 114 ? 10.421 6.173 0.105 1.00 98.50 114 ASN A O 1
ATOM 887 N N . MET A 1 115 ? 9.809 7.879 -1.215 1.00 98.75 115 MET A N 1
ATOM 888 C CA . MET A 1 115 ? 9.041 7.055 -2.152 1.00 98.75 115 MET A CA 1
ATOM 889 C C . MET A 1 115 ? 9.899 6.378 -3.232 1.00 98.75 115 MET A C 1
ATOM 891 O O . MET A 1 115 ? 9.375 5.557 -3.973 1.00 98.75 115 MET A O 1
ATOM 895 N N . ASN A 1 116 ? 11.206 6.644 -3.316 1.00 98.69 116 ASN A N 1
ATOM 896 C CA . ASN A 1 116 ? 12.141 5.909 -4.188 1.00 98.69 116 ASN A CA 1
ATOM 897 C C . ASN A 1 116 ? 12.652 4.607 -3.530 1.00 98.69 116 ASN A C 1
ATOM 899 O O . ASN A 1 116 ? 13.855 4.338 -3.472 1.00 98.69 116 ASN A O 1
ATOM 903 N N . ARG A 1 117 ? 11.743 3.878 -2.878 1.00 98.69 117 ARG A N 1
ATOM 904 C CA . ARG A 1 117 ? 11.992 2.702 -2.031 1.00 98.69 117 ARG A CA 1
ATOM 905 C C . ARG A 1 117 ? 10.744 1.831 -2.036 1.00 98.69 117 ARG A C 1
ATOM 907 O O . ARG A 1 117 ? 9.653 2.363 -2.233 1.00 98.69 117 ARG A O 1
ATOM 914 N N . LEU A 1 118 ? 10.880 0.531 -1.783 1.00 98.81 118 LEU A N 1
ATOM 915 C CA . LEU A 1 118 ? 9.731 -0.319 -1.463 1.00 98.81 118 LEU A CA 1
ATOM 916 C C . LEU A 1 118 ? 9.311 -0.134 0.012 1.00 98.81 118 LEU A C 1
ATOM 918 O O . LEU A 1 118 ? 10.169 0.184 0.846 1.00 98.81 118 LEU A O 1
ATOM 922 N N . PRO A 1 119 ? 8.022 -0.335 0.359 1.00 98.81 119 PRO A N 1
ATOM 923 C CA . PRO A 1 119 ? 7.552 -0.251 1.739 1.00 98.81 119 PRO A CA 1
ATOM 924 C C . PRO A 1 119 ? 8.352 -1.176 2.658 1.00 98.81 119 PRO A C 1
ATOM 926 O O . PRO A 1 119 ? 8.631 -2.318 2.303 1.00 98.81 119 PRO A O 1
ATOM 929 N N . GLY A 1 120 ? 8.723 -0.691 3.838 1.00 98.75 120 GLY A N 1
ATOM 930 C CA . GLY A 1 120 ? 9.470 -1.459 4.835 1.00 98.75 120 GLY A CA 1
ATOM 931 C C . GLY A 1 120 ? 10.972 -1.200 4.876 1.00 98.75 120 GLY A C 1
ATOM 932 O O . GLY A 1 120 ? 11.577 -1.400 5.923 1.00 98.75 120 GLY A O 1
ATOM 933 N N . TRP A 1 121 ? 11.579 -0.717 3.788 1.00 98.62 121 TRP A N 1
ATOM 934 C CA . TRP A 1 121 ? 13.039 -0.571 3.706 1.00 98.62 121 TRP A CA 1
ATOM 935 C C . TRP A 1 121 ? 13.623 0.590 4.512 1.00 98.62 121 TRP A C 1
ATOM 937 O O . TRP A 1 121 ? 14.795 0.544 4.890 1.00 98.62 121 TRP A O 1
ATOM 947 N N . ASP A 1 122 ? 12.822 1.626 4.748 1.00 98.56 122 ASP A N 1
ATOM 948 C CA . ASP A 1 122 ? 13.231 2.849 5.433 1.00 98.56 122 ASP A CA 1
ATOM 949 C C . ASP A 1 122 ? 12.473 3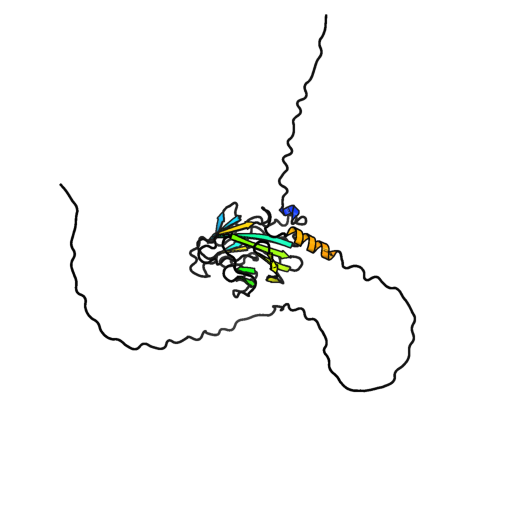.005 6.757 1.00 98.56 122 ASP A C 1
ATOM 951 O O . ASP A 1 122 ? 11.400 2.432 6.956 1.00 98.56 122 ASP A O 1
ATOM 955 N N . LYS A 1 123 ? 13.026 3.813 7.669 1.00 98.31 123 LYS A N 1
ATOM 956 C CA . LYS A 1 123 ? 12.435 4.079 8.987 1.00 98.31 123 LYS A CA 1
ATOM 957 C C . LYS A 1 123 ? 10.991 4.582 8.863 1.00 98.31 123 LYS A C 1
ATOM 959 O O . LYS A 1 123 ? 10.709 5.446 8.037 1.00 98.31 123 LYS A O 1
ATOM 964 N N . HIS A 1 124 ? 10.109 4.089 9.734 1.00 98.44 124 HIS A N 1
ATOM 965 C CA . HIS A 1 124 ? 8.671 4.390 9.733 1.00 98.44 124 HIS A CA 1
ATOM 966 C C . HIS A 1 124 ? 7.946 3.907 8.467 1.00 98.44 124 HIS A C 1
ATOM 968 O O . HIS A 1 124 ? 6.934 4.477 8.053 1.00 98.44 124 HIS A O 1
ATOM 974 N N . SER A 1 125 ? 8.462 2.840 7.858 1.00 98.88 125 SER A N 1
ATOM 975 C CA . SER A 1 125 ? 7.808 2.103 6.785 1.00 98.88 125 SER A CA 1
ATOM 976 C C . SER A 1 125 ? 7.790 0.613 7.097 1.00 98.88 125 SER A C 1
ATOM 978 O O . SER A 1 125 ? 8.691 0.093 7.757 1.00 98.88 125 SER A O 1
ATOM 980 N N . TYR A 1 126 ? 6.747 -0.059 6.619 1.00 98.94 126 TYR A N 1
ATOM 981 C CA . TYR A 1 126 ? 6.422 -1.446 6.922 1.00 98.94 126 TYR A CA 1
ATOM 982 C C . TYR A 1 126 ? 5.890 -2.104 5.648 1.00 98.94 126 TYR A C 1
ATOM 984 O O . TYR A 1 126 ? 5.025 -1.524 4.991 1.00 98.94 126 TYR A O 1
ATOM 992 N N . GLY A 1 127 ? 6.403 -3.269 5.259 1.00 98.88 127 GLY A N 1
ATOM 993 C CA . GLY A 1 127 ? 6.009 -3.889 3.992 1.00 98.88 127 GLY A CA 1
ATOM 994 C C . GLY A 1 127 ? 6.128 -5.402 3.957 1.00 98.88 127 GLY A C 1
ATOM 995 O O . GLY A 1 127 ? 7.009 -5.972 4.587 1.00 98.88 127 GLY A O 1
ATOM 996 N N . TYR A 1 128 ? 5.258 -6.035 3.180 1.00 98.94 128 TYR A N 1
ATOM 997 C CA . TYR A 1 128 ? 5.276 -7.456 2.840 1.00 98.94 128 TYR A CA 1
ATOM 998 C C . TYR A 1 128 ? 5.521 -7.592 1.336 1.00 98.94 128 TYR A C 1
ATOM 1000 O O . TYR A 1 128 ? 4.826 -6.945 0.544 1.00 98.94 128 TYR A O 1
ATOM 1008 N N . HIS A 1 129 ? 6.568 -8.331 0.958 1.00 98.94 129 HIS A N 1
ATOM 1009 C CA . HIS A 1 129 ? 7.103 -8.352 -0.408 1.00 98.94 129 HIS A CA 1
ATOM 1010 C C . HIS A 1 129 ? 6.758 -9.657 -1.129 1.00 98.94 129 HIS A C 1
ATOM 1012 O O . HIS A 1 129 ? 6.716 -10.732 -0.531 1.00 98.94 129 HIS A O 1
ATOM 1018 N N . GLY A 1 130 ? 6.440 -9.539 -2.417 1.00 98.81 130 GLY A N 1
ATOM 1019 C CA . GLY A 1 130 ? 5.837 -10.621 -3.196 1.00 98.81 130 GLY A CA 1
ATOM 1020 C C . GLY A 1 130 ? 6.807 -11.685 -3.679 1.00 98.81 130 GLY A C 1
ATOM 1021 O O . GLY A 1 130 ? 6.420 -12.848 -3.786 1.00 98.81 130 GLY A O 1
ATOM 1022 N N . ASP A 1 131 ? 8.051 -11.312 -3.953 1.00 98.75 131 ASP A N 1
ATOM 1023 C CA . ASP A 1 131 ? 9.068 -12.185 -4.535 1.00 98.75 131 ASP A CA 1
ATOM 1024 C C . ASP A 1 131 ? 9.678 -13.170 -3.534 1.00 98.75 131 ASP A C 1
ATOM 1026 O O . ASP A 1 131 ? 9.996 -14.298 -3.913 1.00 98.75 131 ASP A O 1
ATOM 1030 N N . ASP A 1 132 ? 9.787 -12.779 -2.263 1.00 98.69 132 ASP A N 1
ATOM 1031 C CA . ASP A 1 132 ? 10.394 -13.582 -1.195 1.00 98.69 132 ASP A CA 1
ATOM 1032 C C . ASP A 1 132 ? 9.424 -13.937 -0.054 1.00 98.69 132 ASP A C 1
ATOM 1034 O O . ASP A 1 132 ? 9.729 -14.794 0.781 1.00 98.69 132 ASP A O 1
ATOM 1038 N N . GLY A 1 133 ? 8.249 -13.305 -0.003 1.00 98.81 133 GLY A N 1
ATOM 1039 C CA . GLY A 1 133 ? 7.278 -13.492 1.071 1.00 98.81 133 GLY A CA 1
ATOM 1040 C C . GLY A 1 133 ? 7.719 -12.904 2.420 1.00 98.81 133 GLY A C 1
ATOM 1041 O O . GLY A 1 133 ? 7.144 -13.234 3.462 1.00 98.81 133 GLY A O 1
ATOM 1042 N N . HIS A 1 134 ? 8.754 -12.066 2.443 1.00 98.88 134 HIS A N 1
ATOM 1043 C CA . HIS A 1 134 ? 9.315 -11.523 3.675 1.00 98.88 134 HIS A CA 1
ATOM 1044 C C . HIS A 1 134 ? 8.589 -10.254 4.131 1.00 98.88 134 HIS A C 1
ATOM 1046 O O . HIS A 1 134 ? 8.021 -9.498 3.337 1.00 98.88 134 HIS A O 1
ATOM 1052 N N . SER A 1 135 ? 8.629 -10.009 5.442 1.00 98.81 135 SER A N 1
ATOM 1053 C CA . SER A 1 135 ? 8.210 -8.752 6.053 1.00 98.81 135 SER A CA 1
ATOM 1054 C C . SER A 1 135 ? 9.420 -7.855 6.325 1.00 98.81 135 SER A C 1
ATOM 1056 O O . SER A 1 135 ? 10.478 -8.297 6.770 1.00 98.81 135 SER A O 1
ATOM 1058 N N . PHE A 1 136 ? 9.266 -6.565 6.056 1.00 98.81 136 PHE A N 1
ATOM 1059 C CA . PHE A 1 136 ? 10.292 -5.540 6.194 1.00 98.81 136 PHE A CA 1
ATOM 1060 C C . PHE A 1 136 ? 9.780 -4.484 7.172 1.00 98.81 136 PHE A C 1
ATOM 1062 O O . PHE A 1 136 ? 8.839 -3.749 6.870 1.00 98.81 136 PHE A O 1
ATOM 1069 N N . CYS A 1 137 ? 10.376 -4.432 8.362 1.00 98.44 137 CYS A N 1
ATOM 1070 C CA . CYS A 1 137 ? 9.973 -3.541 9.449 1.00 98.44 137 CYS A CA 1
ATOM 1071 C C . CYS A 1 137 ? 11.034 -2.457 9.650 1.00 98.44 137 CYS A C 1
ATOM 1073 O O . CYS A 1 137 ? 11.997 -2.655 10.390 1.00 98.44 137 CYS A O 1
ATOM 1075 N N . SER A 1 138 ? 10.881 -1.318 8.970 1.00 98.06 138 SER A N 1
ATOM 1076 C CA . SER A 1 138 ? 11.816 -0.187 9.060 1.00 98.06 138 SER A CA 1
ATOM 1077 C C . SER A 1 138 ? 13.293 -0.574 8.856 1.00 98.06 138 SER A C 1
ATOM 1079 O O . SER A 1 138 ? 14.187 -0.035 9.509 1.00 98.06 138 SER A O 1
ATOM 1081 N N . SER A 1 139 ? 13.540 -1.537 7.965 1.00 96.88 139 SER A N 1
ATOM 1082 C CA . SER A 1 139 ? 14.836 -2.165 7.717 1.00 96.88 139 SER A CA 1
ATOM 1083 C C . SER A 1 139 ? 14.916 -2.670 6.280 1.00 96.88 139 SER A C 1
ATOM 1085 O O . SER A 1 139 ? 13.974 -3.267 5.765 1.00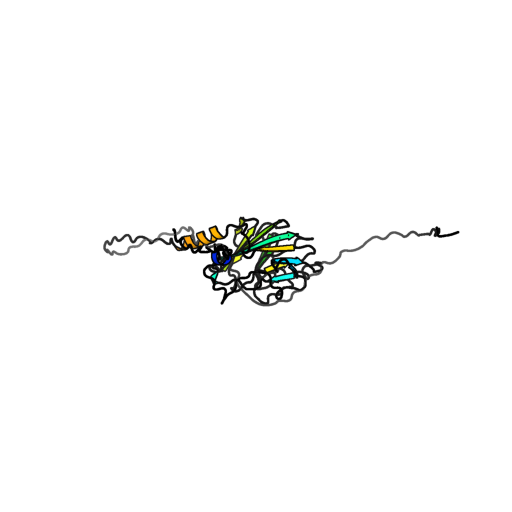 96.88 139 SER A O 1
ATOM 1087 N N . GLY A 1 140 ? 16.076 -2.507 5.640 1.00 95.12 140 GLY A N 1
ATOM 1088 C CA . GLY A 1 140 ? 16.355 -3.096 4.326 1.00 95.12 140 GLY A CA 1
ATOM 1089 C C . GLY A 1 140 ? 16.575 -4.615 4.349 1.00 95.12 140 GLY A C 1
ATOM 1090 O O . GLY A 1 140 ? 16.804 -5.200 3.298 1.00 95.12 140 GLY A O 1
ATOM 1091 N N . THR A 1 141 ? 16.547 -5.249 5.525 1.00 97.56 141 THR A N 1
ATOM 1092 C CA . THR A 1 141 ? 16.653 -6.707 5.682 1.00 97.56 141 THR A CA 1
ATOM 1093 C C . THR A 1 141 ? 15.298 -7.275 6.078 1.00 97.56 141 THR A C 1
ATOM 1095 O O . THR A 1 141 ? 14.800 -6.970 7.164 1.00 97.56 141 THR A O 1
ATOM 1098 N N . GLY A 1 142 ? 14.721 -8.098 5.204 1.00 97.75 142 GLY A N 1
ATOM 1099 C CA . GLY A 1 142 ? 13.447 -8.765 5.447 1.00 97.75 142 GLY A CA 1
ATOM 1100 C C . GLY A 1 142 ? 13.577 -9.933 6.421 1.00 97.75 142 GLY A C 1
ATOM 1101 O O . GLY A 1 142 ? 14.664 -10.481 6.613 1.00 97.75 142 GLY A O 1
ATOM 1102 N N . GLN A 1 143 ? 12.460 -10.318 7.029 1.00 98.56 143 GLN A N 1
ATOM 1103 C CA . GLN A 1 143 ? 12.321 -11.527 7.838 1.00 98.56 143 GLN A CA 1
ATOM 1104 C C . GLN A 1 143 ? 11.303 -12.472 7.192 1.00 98.56 143 GLN A C 1
ATOM 1106 O O . GLN A 1 143 ? 10.307 -11.986 6.649 1.00 98.56 143 GLN A O 1
ATOM 1111 N N . PRO A 1 144 ? 11.497 -13.801 7.263 1.00 98.69 144 PRO A N 1
ATOM 1112 C CA . PRO A 1 144 ? 10.484 -14.750 6.819 1.00 98.69 144 PRO A CA 1
ATOM 1113 C C . PRO A 1 144 ? 9.146 -14.478 7.513 1.00 98.69 144 PRO A C 1
ATOM 1115 O O . PRO A 1 144 ? 9.099 -14.347 8.736 1.00 98.69 144 PRO A O 1
ATOM 1118 N N . TYR A 1 145 ? 8.067 -14.391 6.736 1.00 98.81 145 TYR A N 1
ATOM 1119 C CA . TYR A 1 145 ? 6.744 -14.055 7.262 1.00 98.81 145 TYR A CA 1
ATOM 1120 C C . TYR A 1 145 ? 5.640 -14.888 6.616 1.00 98.81 145 TYR A C 1
ATOM 1122 O O . TYR A 1 145 ? 4.990 -15.685 7.288 1.00 98.81 145 TYR A O 1
ATOM 1130 N N . GLY A 1 146 ? 5.438 -14.715 5.313 1.00 98.62 146 GLY A N 1
ATOM 1131 C CA . GLY A 1 146 ? 4.345 -15.327 4.574 1.00 98.62 146 GLY A CA 1
ATOM 1132 C C . GLY A 1 146 ? 4.823 -16.042 3.313 1.00 98.62 146 GLY A C 1
ATOM 1133 O O . GLY A 1 146 ? 6.015 -16.066 3.009 1.00 98.62 146 GLY A O 1
ATOM 1134 N N . PRO A 1 147 ? 3.895 -16.639 2.549 1.00 98.75 147 PRO A N 1
ATOM 1135 C CA . PRO A 1 147 ? 4.204 -17.155 1.220 1.00 98.75 147 PRO A CA 1
ATOM 1136 C C . PRO A 1 147 ? 4.572 -16.015 0.257 1.00 98.75 147 PRO A C 1
ATOM 1138 O O . PRO A 1 147 ? 4.287 -14.850 0.515 1.00 98.75 147 PRO A O 1
ATOM 1141 N N . THR A 1 148 ? 5.142 -16.335 -0.898 1.00 98.88 148 THR A N 1
ATOM 1142 C CA . THR A 1 148 ? 5.254 -15.375 -2.009 1.00 98.88 148 THR A CA 1
ATOM 1143 C C . THR A 1 148 ? 3.874 -15.049 -2.589 1.00 98.88 148 THR A C 1
ATOM 1145 O O . THR A 1 148 ? 2.901 -15.783 -2.365 1.00 98.88 148 THR A O 1
ATOM 1148 N N . PHE A 1 149 ? 3.756 -13.966 -3.357 1.00 98.94 149 PHE A N 1
ATOM 1149 C CA . PHE A 1 149 ? 2.526 -13.621 -4.075 1.00 98.94 149 PHE A CA 1
ATOM 1150 C C . PHE A 1 149 ? 2.789 -13.067 -5.471 1.00 98.94 149 PHE A C 1
ATOM 1152 O O . PHE A 1 149 ? 3.842 -12.506 -5.766 1.00 98.94 149 PHE A O 1
ATOM 1159 N N . THR A 1 150 ? 1.830 -13.271 -6.371 1.00 98.94 150 THR A N 1
ATOM 1160 C CA . THR A 1 150 ? 2.024 -13.007 -7.796 1.00 98.94 150 THR A CA 1
ATOM 1161 C C . THR A 1 150 ? 0.729 -12.633 -8.514 1.00 98.94 150 THR A C 1
ATOM 1163 O O . THR A 1 150 ? -0.301 -12.428 -7.881 1.00 98.94 150 THR A O 1
ATOM 1166 N N . THR A 1 151 ? 0.782 -12.505 -9.843 1.00 98.88 151 THR A N 1
ATOM 1167 C CA . THR A 1 151 ? -0.372 -12.208 -10.702 1.00 98.88 151 THR A CA 1
ATOM 1168 C C . THR A 1 151 ? -1.602 -13.028 -10.309 1.00 98.88 151 THR A C 1
ATOM 1170 O O . THR A 1 151 ? -1.556 -14.255 -10.300 1.00 98.88 151 THR A O 1
ATOM 1173 N N . GLY A 1 152 ? -2.711 -12.340 -10.049 1.00 98.75 152 GLY A N 1
ATOM 1174 C CA . GLY A 1 152 ? -3.991 -12.933 -9.667 1.00 98.75 152 GLY A CA 1
ATOM 1175 C C . GLY A 1 152 ? -4.245 -12.967 -8.160 1.00 98.75 152 GLY A C 1
ATOM 1176 O O . GLY A 1 152 ? -5.412 -12.978 -7.774 1.00 98.75 152 GLY A O 1
ATOM 1177 N N . ASP A 1 153 ? -3.202 -12.917 -7.327 1.00 98.94 153 ASP A N 1
ATOM 1178 C CA . ASP A 1 153 ? -3.356 -12.904 -5.871 1.00 98.94 153 ASP A CA 1
ATOM 1179 C C . ASP A 1 153 ? -3.958 -11.579 -5.369 1.00 98.94 153 ASP A C 1
ATOM 1181 O O . ASP A 1 153 ? -3.770 -10.507 -5.958 1.00 98.94 153 ASP A O 1
ATOM 1185 N N . VAL A 1 154 ? -4.656 -11.657 -4.237 1.00 98.94 154 VAL A N 1
ATOM 1186 C CA . VAL A 1 154 ? -5.166 -10.517 -3.470 1.00 98.94 154 VAL A CA 1
ATOM 1187 C C . VAL A 1 154 ? -4.498 -10.503 -2.104 1.00 98.94 154 VAL A C 1
ATOM 1189 O O . VAL A 1 154 ? -4.621 -11.457 -1.332 1.00 98.94 154 VAL A O 1
ATOM 1192 N N . ILE A 1 155 ? -3.796 -9.411 -1.810 1.00 98.94 155 ILE A N 1
ATOM 1193 C CA . ILE A 1 155 ? -3.081 -9.196 -0.555 1.00 98.94 155 ILE A CA 1
ATOM 1194 C C . ILE A 1 155 ? -3.800 -8.130 0.251 1.00 98.94 155 ILE A C 1
ATOM 1196 O O . ILE A 1 155 ? -3.903 -6.984 -0.177 1.00 98.94 155 ILE A O 1
ATOM 1200 N N . GLY A 1 156 ? -4.296 -8.510 1.420 1.00 98.94 156 GLY A N 1
ATOM 1201 C CA . GLY A 1 156 ? -4.895 -7.582 2.365 1.00 98.94 156 GLY A CA 1
ATOM 1202 C C . GLY A 1 156 ? -3.910 -7.142 3.429 1.00 98.94 156 GLY A C 1
ATOM 1203 O O . GLY A 1 156 ? -2.989 -7.881 3.772 1.00 98.94 156 GLY A O 1
ATOM 1204 N N . CYS A 1 157 ? -4.119 -5.946 3.963 1.00 98.94 157 CYS A N 1
ATOM 1205 C CA . CYS A 1 157 ? -3.352 -5.387 5.066 1.00 98.94 157 CYS A CA 1
ATOM 1206 C C . CYS A 1 157 ? -4.332 -4.832 6.103 1.00 98.94 157 CYS A C 1
ATOM 1208 O O . CYS A 1 157 ? -5.071 -3.881 5.834 1.00 98.94 157 CYS A O 1
ATOM 1210 N N . GLY A 1 158 ? -4.358 -5.479 7.267 1.00 98.69 158 GLY A N 1
ATOM 1211 C CA . GLY A 1 158 ? -5.177 -5.103 8.411 1.00 98.69 158 GLY A CA 1
ATOM 1212 C C . GLY A 1 158 ? -4.342 -4.434 9.488 1.00 98.69 158 GLY A C 1
ATOM 1213 O O . GLY A 1 158 ? -3.271 -4.924 9.839 1.00 98.69 158 GLY A O 1
ATOM 1214 N N . VAL A 1 159 ? -4.841 -3.320 10.016 1.00 98.62 159 VAL A N 1
ATOM 1215 C CA . VAL A 1 159 ? -4.160 -2.489 11.011 1.00 98.62 159 VAL A CA 1
ATOM 1216 C C . VAL A 1 159 ? -5.071 -2.311 12.212 1.00 98.62 159 VAL A C 1
ATOM 1218 O O . VAL A 1 159 ? -6.073 -1.604 12.137 1.00 98.62 159 VAL A O 1
ATOM 1221 N N . ASN A 1 160 ? -4.717 -2.944 13.323 1.00 97.56 160 ASN A N 1
ATOM 1222 C CA . ASN A 1 160 ? -5.370 -2.715 14.601 1.00 97.56 160 ASN A CA 1
ATOM 1223 C C . ASN A 1 160 ? -4.672 -1.533 15.288 1.00 97.56 160 ASN A C 1
ATOM 1225 O O . ASN A 1 160 ? -3.519 -1.631 15.704 1.00 97.56 160 ASN A O 1
ATOM 1229 N N . LEU A 1 161 ? -5.383 -0.411 15.368 1.00 96.31 161 LEU A N 1
ATOM 1230 C CA . LEU A 1 161 ? -4.918 0.868 15.908 1.00 96.31 161 LEU A CA 1
ATOM 1231 C C . LEU A 1 161 ? -5.048 0.943 17.435 1.00 96.31 161 LEU A C 1
ATOM 1233 O O . LEU A 1 161 ? -4.548 1.887 18.038 1.00 96.31 161 LEU A O 1
ATOM 1237 N N . ILE A 1 162 ? -5.714 -0.034 18.057 1.00 94.62 162 ILE A N 1
ATOM 1238 C CA . ILE A 1 162 ? -5.808 -0.167 19.515 1.00 94.62 162 ILE A CA 1
ATOM 1239 C C . ILE A 1 162 ? -4.549 -0.870 20.032 1.00 94.62 162 ILE A C 1
ATOM 1241 O O . ILE A 1 162 ? -3.858 -0.352 20.907 1.00 94.62 162 ILE A O 1
ATOM 1245 N N . ASP A 1 163 ? -4.214 -2.012 19.431 1.00 95.75 163 ASP A N 1
ATOM 1246 C CA . ASP A 1 163 ? -3.057 -2.828 19.821 1.00 95.75 163 ASP A CA 1
ATOM 1247 C C . ASP A 1 163 ? -1.765 -2.427 19.088 1.00 95.75 163 ASP A C 1
ATOM 1249 O O . ASP A 1 163 ? -0.687 -2.936 19.391 1.00 95.75 163 ASP A O 1
ATOM 1253 N N . ASN A 1 164 ? -1.859 -1.503 18.127 1.00 97.81 164 ASN A N 1
ATOM 1254 C CA . ASN A 1 164 ? -0.761 -1.040 17.272 1.00 97.81 164 ASN A CA 1
ATOM 1255 C C . ASN A 1 164 ? -0.061 -2.182 16.519 1.00 97.81 164 ASN A C 1
ATOM 125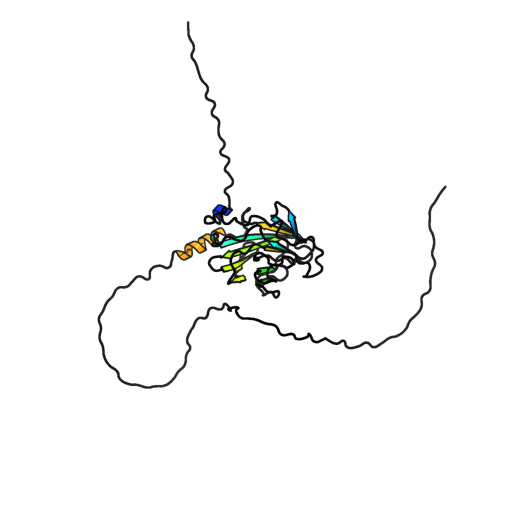7 O O . ASN A 1 164 ? 1.169 -2.221 16.415 1.00 97.81 164 ASN A O 1
ATOM 1261 N N . VAL A 1 165 ? -0.852 -3.115 15.982 1.00 98.38 165 VAL A N 1
ATOM 1262 C CA . VAL A 1 165 ? -0.359 -4.267 15.215 1.00 98.38 165 VAL A CA 1
ATOM 1263 C C . VAL A 1 165 ? -0.880 -4.262 13.782 1.00 98.38 165 VAL A C 1
ATOM 1265 O O . VAL A 1 165 ? -1.978 -3.783 13.499 1.00 98.38 165 VAL A O 1
ATOM 1268 N N . CYS A 1 166 ? -0.099 -4.841 12.873 1.00 98.69 166 CYS A N 1
ATOM 1269 C CA . CYS A 1 166 ? -0.502 -5.088 11.491 1.00 98.69 166 CYS A CA 1
ATOM 1270 C C . CYS A 1 166 ? -0.385 -6.572 11.164 1.00 98.69 166 CYS A C 1
ATOM 1272 O O . CYS A 1 166 ? 0.604 -7.220 11.509 1.00 98.69 166 CYS A O 1
ATOM 1274 N N . PHE A 1 167 ? -1.371 -7.088 10.441 1.00 98.75 167 PHE A N 1
ATOM 1275 C CA . PHE A 1 167 ? -1.371 -8.421 9.851 1.00 98.75 167 PHE A CA 1
ATOM 1276 C C . PHE A 1 167 ? -1.678 -8.320 8.358 1.00 98.75 167 PHE A C 1
ATOM 1278 O O . PHE A 1 167 ? -2.273 -7.345 7.893 1.00 98.75 167 PHE A O 1
ATOM 1285 N N . TYR A 1 168 ? -1.287 -9.341 7.606 1.00 98.94 168 TYR A N 1
ATOM 1286 C CA . TYR A 1 168 ? -1.646 -9.459 6.201 1.00 98.94 168 TYR A CA 1
ATOM 1287 C C . TYR A 1 168 ? -2.583 -10.631 5.976 1.00 98.94 168 TYR A C 1
ATOM 1289 O O . TYR A 1 168 ? -2.673 -11.564 6.775 1.00 98.94 168 TYR A O 1
ATOM 1297 N N . THR A 1 169 ? -3.271 -10.586 4.845 1.00 98.94 169 THR A N 1
ATOM 1298 C CA . THR A 1 169 ? -4.057 -11.705 4.345 1.00 98.94 169 THR A CA 1
ATOM 1299 C C . THR A 1 169 ? -3.644 -12.011 2.917 1.00 98.94 169 THR A C 1
ATOM 1301 O O . THR A 1 169 ? -3.298 -11.102 2.163 1.00 98.94 169 THR A O 1
ATOM 1304 N N . LYS A 1 170 ? -3.740 -13.272 2.509 1.00 98.88 170 LYS A N 1
ATOM 1305 C CA . LYS A 1 170 ? -3.601 -13.679 1.110 1.00 98.88 170 LYS A CA 1
ATOM 1306 C C . LYS A 1 170 ? -4.839 -14.451 0.689 1.00 98.88 170 LYS A C 1
ATOM 1308 O O . LYS A 1 170 ? -5.161 -15.461 1.306 1.00 98.88 170 LYS A O 1
ATOM 1313 N N . ASN A 1 171 ? -5.517 -13.981 -0.356 1.00 98.81 171 ASN A N 1
ATOM 1314 C CA . ASN A 1 171 ? -6.694 -14.629 -0.942 1.00 98.81 171 ASN A CA 1
ATOM 1315 C C . ASN A 1 171 ? -7.753 -15.011 0.112 1.00 98.81 171 ASN A C 1
ATOM 1317 O O . ASN A 1 171 ? -8.270 -16.122 0.101 1.00 98.81 171 ASN A O 1
ATOM 1321 N N . GLY A 1 172 ? -8.030 -14.105 1.056 1.00 98.44 172 GLY A N 1
ATOM 1322 C CA . GLY A 1 172 ? -9.008 -14.330 2.128 1.00 98.44 172 GLY A CA 1
ATOM 1323 C C . GLY A 1 172 ? -8.499 -15.122 3.339 1.00 98.44 172 GLY A C 1
ATOM 1324 O O . GLY A 1 172 ? -9.275 -15.387 4.251 1.00 98.44 172 GLY A O 1
ATOM 1325 N N . HIS A 1 173 ? -7.212 -15.469 3.409 1.00 98.69 173 HIS A N 1
ATOM 1326 C CA . HIS A 1 173 ? -6.627 -16.164 4.560 1.00 98.69 173 HIS A CA 1
ATOM 1327 C C . HIS A 1 173 ? -5.690 -15.253 5.353 1.00 98.69 173 HIS A C 1
ATOM 1329 O O . HIS A 1 173 ? -4.777 -14.663 4.778 1.00 98.69 173 HIS A O 1
ATOM 1335 N N . ASN A 1 174 ? -5.892 -15.155 6.669 1.00 98.50 174 ASN A N 1
ATOM 1336 C CA . ASN A 1 174 ? -5.024 -14.393 7.571 1.00 98.50 174 ASN A CA 1
ATOM 1337 C C . ASN A 1 174 ? -3.656 -15.078 7.739 1.00 98.50 174 ASN A C 1
ATOM 1339 O O . ASN A 1 174 ? -3.591 -16.276 8.003 1.00 98.50 174 ASN A O 1
ATOM 1343 N N . LEU A 1 175 ? -2.575 -14.308 7.590 1.00 98.69 175 LEU A N 1
ATOM 1344 C CA . LEU A 1 175 ? -1.182 -14.759 7.682 1.00 98.69 175 LEU A CA 1
ATOM 1345 C C . LEU A 1 175 ? -0.554 -14.509 9.066 1.00 98.69 175 LEU A C 1
ATOM 1347 O O . LEU A 1 175 ? 0.612 -14.822 9.284 1.00 98.69 175 LEU A O 1
ATOM 1351 N N . GLY A 1 176 ? -1.313 -13.947 10.009 1.00 98.38 176 GLY A N 1
ATOM 1352 C CA . GLY A 1 176 ? -0.837 -13.592 11.343 1.00 98.38 176 GLY A CA 1
ATOM 1353 C C . GLY A 1 176 ? -0.161 -12.220 11.402 1.00 98.38 176 GLY A C 1
ATOM 1354 O O . GLY A 1 176 ? -0.003 -11.525 10.395 1.00 98.38 176 GLY A O 1
ATOM 1355 N N . VAL A 1 177 ? 0.216 -11.808 12.613 1.00 98.56 177 VAL A N 1
ATOM 1356 C CA . VAL A 1 177 ? 0.814 -10.491 12.876 1.00 98.56 177 VAL A CA 1
ATOM 1357 C C . VAL A 1 177 ? 2.200 -10.397 12.236 1.00 98.56 177 VAL A C 1
ATOM 1359 O O . VAL A 1 177 ? 3.070 -11.220 12.505 1.00 98.56 177 VAL A O 1
ATOM 1362 N N . ALA A 1 178 ? 2.402 -9.374 11.407 1.00 98.50 178 ALA A N 1
ATOM 1363 C CA . ALA A 1 178 ? 3.685 -9.051 10.788 1.00 98.50 178 ALA A CA 1
ATOM 1364 C C . ALA A 1 178 ? 4.476 -8.021 11.601 1.00 98.50 178 ALA A C 1
ATOM 1366 O O . ALA A 1 178 ? 5.697 -8.119 11.705 1.00 98.50 178 ALA A O 1
ATOM 1367 N N . PHE A 1 179 ? 3.782 -7.023 12.158 1.00 98.56 179 PHE A N 1
ATOM 1368 C CA . PHE A 1 179 ? 4.399 -5.887 12.841 1.00 98.56 179 PHE A CA 1
ATOM 1369 C C . PHE A 1 179 ? 3.653 -5.548 14.128 1.00 98.56 179 PHE A C 1
ATOM 1371 O O . PHE A 1 179 ? 2.423 -5.608 14.167 1.00 98.56 179 PHE A O 1
ATOM 1378 N N . THR A 1 180 ? 4.406 -5.139 15.146 1.00 98.31 180 THR A N 1
ATOM 1379 C CA . THR A 1 180 ? 3.912 -4.598 16.418 1.00 98.31 180 THR A CA 1
ATOM 1380 C C . THR A 1 180 ? 4.461 -3.191 16.630 1.00 98.31 180 THR A C 1
ATOM 1382 O O . THR A 1 180 ? 5.349 -2.753 15.894 1.00 98.31 180 THR A O 1
ATOM 1385 N N . ASP A 1 181 ? 3.943 -2.493 17.643 1.00 97.81 181 ASP A N 1
ATOM 1386 C CA . ASP A 1 181 ? 4.430 -1.176 18.069 1.00 97.81 181 ASP A CA 1
ATOM 1387 C C . ASP A 1 181 ? 4.414 -0.137 16.930 1.00 97.81 181 ASP A C 1
ATOM 1389 O O . ASP A 1 181 ? 5.314 0.699 16.795 1.00 97.81 181 ASP A O 1
ATOM 1393 N N . LEU A 1 182 ? 3.391 -0.212 16.072 1.00 98.19 182 LEU A N 1
ATOM 1394 C CA . LEU A 1 182 ? 3.238 0.703 14.949 1.00 98.19 182 LEU A CA 1
ATOM 1395 C C . LEU A 1 182 ? 2.989 2.139 15.433 1.00 98.19 182 LEU A C 1
ATOM 1397 O O . LEU A 1 182 ? 2.182 2.357 16.337 1.00 98.19 182 LEU A O 1
ATOM 1401 N N . PRO A 1 183 ? 3.631 3.146 14.815 1.00 97.81 183 PRO A N 1
ATOM 1402 C CA . PRO A 1 183 ? 3.292 4.535 15.065 1.00 97.81 183 PRO A CA 1
ATOM 1403 C C . PRO A 1 183 ? 1.906 4.866 14.481 1.00 97.81 183 PRO A C 1
ATOM 1405 O O . PRO A 1 183 ? 1.464 4.221 13.525 1.00 97.81 183 PRO A O 1
ATOM 1408 N N . PRO A 1 184 ? 1.231 5.907 14.996 1.00 97.06 184 PRO A N 1
ATOM 1409 C CA . PRO A 1 184 ? -0.023 6.385 14.424 1.00 97.06 184 PRO A CA 1
ATOM 1410 C C . PRO A 1 184 ? 0.200 7.078 13.068 1.00 97.06 184 PRO A C 1
ATOM 1412 O O . PRO A 1 184 ? 1.331 7.338 12.653 1.00 97.06 184 PRO A O 1
ATOM 1415 N N . ASN A 1 185 ? -0.900 7.455 12.408 1.00 97.38 185 ASN A N 1
ATOM 1416 C CA . ASN A 1 185 ? -0.913 8.264 11.179 1.00 97.38 185 ASN A CA 1
ATOM 1417 C C . ASN A 1 185 ? -0.139 7.644 10.001 1.00 97.38 185 ASN A C 1
ATOM 1419 O O . ASN A 1 185 ? 0.493 8.344 9.204 1.00 97.38 185 ASN A O 1
ATOM 1423 N N . LEU A 1 186 ? -0.192 6.318 9.888 1.00 98.81 186 LEU A N 1
ATOM 1424 C CA . LEU A 1 186 ? 0.365 5.586 8.758 1.00 98.81 186 LEU A CA 1
ATOM 1425 C C . LEU A 1 186 ? -0.567 5.642 7.547 1.00 98.81 186 LEU A C 1
ATOM 1427 O O . LEU A 1 186 ? -1.789 5.622 7.675 1.00 98.81 186 LEU A O 1
ATOM 1431 N N . TYR A 1 187 ? 0.032 5.674 6.363 1.00 98.94 187 TYR A N 1
ATOM 1432 C CA . TYR A 1 187 ? -0.664 5.661 5.084 1.00 98.94 187 TYR A CA 1
ATOM 1433 C C . TYR A 1 187 ? -0.572 4.265 4.473 1.00 98.94 187 TYR A C 1
ATOM 1435 O O . TYR A 1 187 ? 0.538 3.717 4.415 1.00 98.94 187 TYR A O 1
ATOM 1443 N N . PRO A 1 188 ? -1.670 3.718 3.920 1.00 98.94 188 PRO A N 1
ATOM 1444 C CA . PRO A 1 188 ? -1.579 2.613 2.979 1.00 98.94 188 PRO A CA 1
ATOM 1445 C C . PRO A 1 188 ? -0.567 2.963 1.891 1.00 98.94 188 PRO A C 1
ATOM 1447 O O . PRO A 1 188 ? -0.533 4.098 1.406 1.00 98.94 188 PRO A O 1
ATOM 1450 N N . THR A 1 189 ? 0.297 2.015 1.555 1.00 99.00 189 THR A N 1
ATOM 1451 C CA . THR A 1 189 ? 1.405 2.218 0.623 1.00 99.00 189 THR A CA 1
ATOM 1452 C C . THR A 1 189 ? 1.612 0.958 -0.207 1.00 99.00 189 THR A C 1
ATOM 1454 O O . THR A 1 189 ? 1.640 -0.150 0.330 1.00 99.00 189 THR A O 1
ATOM 1457 N N . VAL A 1 190 ? 1.813 1.129 -1.511 1.00 98.94 190 VAL A N 1
ATOM 1458 C CA . VAL A 1 190 ? 2.347 0.078 -2.387 1.00 98.94 190 VAL A CA 1
ATOM 1459 C C . VAL A 1 190 ? 3.619 0.565 -3.058 1.00 98.94 190 VAL A C 1
ATOM 1461 O O . VAL A 1 190 ? 3.743 1.754 -3.362 1.00 98.94 190 VAL A O 1
ATOM 1464 N N . GLY A 1 191 ? 4.548 -0.354 -3.296 1.00 98.88 191 GLY A N 1
ATOM 1465 C CA . GLY A 1 191 ? 5.758 -0.108 -4.067 1.00 98.88 191 GLY A CA 1
ATOM 1466 C C . GLY A 1 191 ? 5.966 -1.158 -5.139 1.00 98.88 191 GLY A C 1
ATOM 1467 O O . GLY A 1 191 ? 5.667 -2.327 -4.922 1.00 98.88 191 GLY A O 1
ATOM 1468 N N . LEU A 1 192 ? 6.479 -0.714 -6.280 1.00 98.88 192 LEU A N 1
ATOM 1469 C CA . LEU A 1 192 ? 6.790 -1.505 -7.465 1.00 98.88 192 LEU A CA 1
ATOM 1470 C C . LEU A 1 192 ? 8.227 -1.190 -7.901 1.00 98.88 192 LEU A C 1
ATOM 1472 O O . LEU A 1 192 ? 8.747 -0.109 -7.611 1.00 98.88 192 LEU A O 1
ATOM 1476 N N . GLN A 1 193 ? 8.871 -2.094 -8.624 1.00 98.81 193 GLN A N 1
ATOM 1477 C CA . GLN A 1 193 ? 10.262 -1.929 -9.038 1.00 98.81 193 GLN A CA 1
ATOM 1478 C C . GLN A 1 193 ? 10.551 -2.410 -10.460 1.00 98.81 193 GLN A C 1
ATOM 1480 O O . GLN A 1 193 ? 11.537 -1.948 -11.038 1.00 98.81 193 GLN A O 1
ATOM 1485 N N . THR A 1 194 ? 9.752 -3.306 -11.050 1.00 98.81 194 THR A N 1
ATOM 1486 C CA . THR A 1 194 ? 10.080 -3.879 -12.369 1.00 98.81 194 THR A CA 1
ATOM 1487 C C . THR A 1 194 ? 9.031 -3.606 -13.445 1.00 98.81 194 THR A C 1
ATOM 1489 O O . THR A 1 194 ? 7.842 -3.465 -13.150 1.00 98.81 194 THR A O 1
ATOM 1492 N N . PRO A 1 195 ? 9.445 -3.483 -14.726 1.00 98.75 195 PRO A N 1
ATOM 1493 C CA . PRO A 1 195 ? 8.519 -3.204 -15.819 1.00 98.75 195 PRO A CA 1
ATOM 1494 C C . PRO A 1 195 ? 7.363 -4.203 -15.899 1.00 98.75 195 PRO A C 1
ATOM 1496 O O . PRO A 1 195 ? 7.554 -5.412 -15.767 1.00 98.75 195 PRO A O 1
ATOM 1499 N N . GLY A 1 196 ? 6.164 -3.682 -16.165 1.00 98.69 196 GLY A N 1
ATOM 1500 C CA . GLY A 1 196 ? 4.943 -4.477 -16.318 1.00 98.69 196 GLY A CA 1
ATOM 1501 C C . GLY A 1 196 ? 4.232 -4.823 -15.008 1.00 98.69 196 GLY A C 1
ATOM 1502 O O . GLY A 1 196 ? 3.187 -5.474 -15.059 1.00 98.69 196 GLY A O 1
ATOM 1503 N N . GLU A 1 197 ? 4.765 -4.407 -13.857 1.00 98.94 197 GLU A N 1
ATOM 1504 C CA . GLU A 1 197 ? 4.080 -4.537 -12.571 1.00 98.94 197 GLU A CA 1
ATOM 1505 C C . GLU A 1 197 ? 2.860 -3.615 -12.512 1.00 98.94 197 GLU A C 1
ATOM 1507 O O . GLU A 1 197 ? 2.944 -2.413 -12.799 1.00 98.94 197 GLU A O 1
ATOM 1512 N N . VAL A 1 198 ? 1.717 -4.198 -12.151 1.00 98.94 198 VAL A N 1
ATOM 1513 C CA . VAL A 1 198 ? 0.431 -3.508 -12.041 1.00 98.94 198 VAL A CA 1
ATOM 1514 C C . VAL A 1 198 ? -0.349 -4.076 -10.865 1.00 98.94 198 VAL A C 1
ATOM 1516 O O . VAL A 1 198 ? -0.512 -5.294 -10.752 1.00 98.94 198 VAL A O 1
ATOM 1519 N N . VAL A 1 199 ? -0.890 -3.194 -10.027 1.00 98.94 199 VAL A N 1
ATOM 1520 C CA . VAL A 1 199 ? -1.748 -3.563 -8.896 1.00 98.94 199 VAL A CA 1
ATOM 1521 C C . VAL A 1 199 ? -2.983 -2.667 -8.818 1.00 98.94 199 VAL A C 1
ATOM 1523 O O . VAL A 1 199 ? -2.923 -1.495 -9.189 1.00 98.94 199 VAL A O 1
ATOM 1526 N N . ASP A 1 200 ? -4.090 -3.210 -8.318 1.00 98.94 200 ASP A N 1
ATOM 1527 C CA . ASP A 1 200 ? -5.331 -2.479 -8.040 1.00 98.94 200 ASP A CA 1
ATOM 1528 C C . ASP A 1 200 ? -5.596 -2.449 -6.541 1.00 98.94 200 ASP A C 1
ATOM 1530 O O . ASP A 1 200 ? -5.516 -3.482 -5.883 1.00 98.94 200 ASP A O 1
ATOM 1534 N N . ALA A 1 201 ? -5.952 -1.284 -6.008 1.00 98.88 201 ALA A N 1
ATOM 1535 C CA . ALA A 1 201 ? -6.375 -1.153 -4.623 1.00 98.88 201 ALA A CA 1
ATOM 1536 C C . ALA A 1 201 ? -7.891 -1.211 -4.474 1.00 98.88 201 ALA A C 1
ATOM 1538 O O . ALA A 1 201 ? -8.639 -0.602 -5.241 1.00 98.88 201 ALA A O 1
ATOM 1539 N N . ASN A 1 202 ? -8.314 -1.870 -3.407 1.00 98.75 202 ASN A N 1
ATOM 1540 C CA . ASN A 1 202 ? -9.642 -1.791 -2.843 1.00 98.75 202 ASN A CA 1
ATOM 1541 C C . ASN A 1 202 ? -9.506 -1.214 -1.431 1.00 98.75 202 ASN A C 1
ATOM 1543 O O . ASN A 1 202 ? -9.039 -1.885 -0.514 1.00 98.75 202 ASN A O 1
ATOM 1547 N N . PHE A 1 203 ? -9.903 0.043 -1.265 1.00 98.50 203 PHE A N 1
ATOM 1548 C CA . PHE A 1 203 ? -9.959 0.711 0.035 1.00 98.50 203 PHE A CA 1
ATOM 1549 C C . PHE A 1 203 ? -11.315 0.523 0.726 1.00 98.50 203 PHE A C 1
ATOM 1551 O O . PHE A 1 203 ? -11.523 1.077 1.794 1.00 98.50 203 PHE A O 1
ATOM 1558 N N . GLY A 1 204 ? -12.242 -0.230 0.125 1.00 97.12 204 GLY A N 1
ATOM 1559 C CA . GLY A 1 204 ? -13.606 -0.438 0.618 1.00 97.12 204 GLY A CA 1
ATOM 1560 C C . GLY A 1 204 ? -14.688 -0.203 -0.439 1.00 97.12 204 GLY A C 1
ATOM 1561 O O . GLY A 1 204 ? -15.861 -0.447 -0.160 1.00 97.12 204 GLY A O 1
ATOM 1562 N N . GLN A 1 205 ? -14.323 0.221 -1.656 1.00 93.56 205 GLN A N 1
ATOM 1563 C CA . GLN A 1 205 ? -15.261 0.472 -2.762 1.00 93.56 205 GLN A CA 1
ATOM 1564 C C . GLN A 1 205 ? -15.942 -0.805 -3.275 1.00 93.56 205 GLN A C 1
ATOM 1566 O O . GLN A 1 205 ? -16.974 -0.732 -3.935 1.00 93.56 205 GLN A O 1
ATOM 1571 N N . SER A 1 206 ? -15.362 -1.979 -3.027 1.00 95.25 206 SER A N 1
ATOM 1572 C CA . SER A 1 206 ? -15.905 -3.284 -3.425 1.00 95.25 206 SER A CA 1
ATOM 1573 C C . SER A 1 206 ? -15.739 -4.286 -2.287 1.00 95.25 206 SER A C 1
ATOM 1575 O O . SER A 1 206 ? -14.810 -4.101 -1.501 1.00 95.25 206 SER A O 1
ATOM 1577 N N . PRO A 1 207 ? -16.581 -5.333 -2.172 1.00 96.56 207 PRO A N 1
ATOM 1578 C CA . PRO A 1 207 ? -16.420 -6.386 -1.168 1.00 96.56 207 PRO A CA 1
ATOM 1579 C C . PRO A 1 207 ? -14.976 -6.884 -1.071 1.00 96.56 207 PRO A C 1
ATOM 1581 O O . PRO A 1 207 ? -14.290 -6.998 -2.087 1.00 96.56 207 PRO A O 1
ATOM 1584 N N . PHE A 1 208 ? -14.516 -7.123 0.154 1.00 98.38 208 PHE A N 1
ATOM 1585 C CA . PHE A 1 208 ? -13.188 -7.688 0.380 1.00 98.38 208 PHE A CA 1
ATOM 1586 C C . PHE A 1 208 ? -13.235 -9.201 0.175 1.00 98.38 208 PHE A C 1
ATOM 1588 O O . PHE A 1 208 ? -14.284 -9.816 0.369 1.00 98.38 208 PHE A O 1
ATOM 1595 N N . VAL A 1 209 ? -12.110 -9.795 -0.218 1.00 98.50 209 VAL A N 1
ATOM 1596 C CA . VAL A 1 209 ? -11.958 -11.255 -0.259 1.00 98.50 209 VAL A CA 1
ATOM 1597 C C . VAL A 1 209 ? -11.888 -11.812 1.162 1.00 98.50 209 VAL A C 1
ATOM 1599 O O . VAL A 1 209 ? -12.451 -12.867 1.440 1.00 98.50 209 VAL A O 1
ATOM 1602 N N . PHE A 1 210 ? -11.207 -11.107 2.066 1.00 98.38 210 PHE A N 1
ATOM 1603 C CA . PHE A 1 210 ? -11.216 -11.428 3.490 1.00 98.38 210 PHE A CA 1
ATOM 1604 C C . PHE A 1 210 ? -12.502 -10.954 4.177 1.00 98.38 210 PHE A C 1
ATOM 1606 O O . PHE A 1 210 ? -12.931 -9.812 3.987 1.00 98.38 210 PHE A O 1
ATOM 1613 N N . ASP A 1 211 ? -13.074 -11.795 5.041 1.00 96.75 211 ASP A N 1
ATOM 1614 C CA . ASP A 1 211 ? -14.221 -11.430 5.878 1.00 96.75 211 ASP A CA 1
ATOM 1615 C C . ASP A 1 211 ? -13.779 -10.570 7.075 1.00 96.75 211 ASP A C 1
ATOM 1617 O O . ASP A 1 211 ? -13.672 -11.012 8.220 1.00 96.75 211 ASP A O 1
ATOM 1621 N N . ILE A 1 212 ? -13.457 -9.308 6.785 1.00 95.94 212 ILE A N 1
ATOM 1622 C CA . ILE A 1 212 ? -13.048 -8.343 7.808 1.00 95.94 212 ILE A CA 1
ATOM 1623 C C . ILE A 1 212 ? -14.195 -7.997 8.765 1.00 95.94 212 ILE A C 1
ATOM 1625 O O . ILE A 1 212 ? -13.950 -7.660 9.922 1.00 95.94 212 ILE A O 1
ATOM 1629 N N . GLU A 1 213 ? -15.443 -8.090 8.305 1.00 92.56 213 GLU A N 1
ATOM 1630 C CA . GLU A 1 213 ? -16.618 -7.730 9.098 1.00 92.56 213 GLU A CA 1
ATOM 1631 C C . GLU A 1 213 ? -16.831 -8.726 10.242 1.00 92.56 213 GLU A C 1
ATOM 1633 O O . GLU A 1 213 ? -17.120 -8.311 11.367 1.00 92.56 213 GLU A O 1
ATOM 1638 N N . ASP A 1 214 ? -16.649 -10.025 9.987 1.00 92.38 214 ASP A N 1
ATOM 1639 C CA . ASP A 1 214 ? -16.671 -11.057 11.029 1.00 92.38 214 ASP A CA 1
ATOM 1640 C C . ASP A 1 214 ? -15.557 -10.855 12.072 1.00 92.38 214 ASP A C 1
ATOM 1642 O O . ASP A 1 214 ? -15.798 -10.912 13.285 1.00 92.38 214 ASP A O 1
ATOM 1646 N N . MET A 1 215 ? -14.350 -10.499 11.620 1.00 92.19 215 MET A N 1
ATOM 1647 C CA . MET A 1 215 ? -13.238 -10.184 12.520 1.00 92.19 215 MET A CA 1
ATOM 1648 C C . MET A 1 215 ? -13.539 -8.961 13.395 1.00 92.19 215 MET A C 1
ATOM 1650 O O . MET A 1 215 ? -13.351 -9.022 14.610 1.00 92.19 215 MET A O 1
ATOM 1654 N N . MET A 1 216 ? -14.040 -7.869 12.809 1.00 89.75 216 MET A N 1
ATOM 1655 C CA . MET A 1 216 ? -14.403 -6.651 13.545 1.00 89.75 216 MET A CA 1
ATOM 1656 C C . MET A 1 216 ? -15.459 -6.934 14.622 1.00 89.75 216 MET A C 1
ATOM 1658 O O . MET A 1 216 ? -15.334 -6.459 15.752 1.00 89.75 216 MET A O 1
ATOM 1662 N N . LYS A 1 217 ? -16.471 -7.754 14.310 1.00 87.00 217 LYS A N 1
ATOM 1663 C CA . LYS A 1 217 ? -17.499 -8.175 15.279 1.00 87.00 217 LYS A CA 1
ATOM 1664 C C . LYS A 1 217 ? -16.900 -9.005 16.413 1.00 87.00 217 LYS A C 1
ATOM 1666 O O . LYS A 1 217 ? -17.218 -8.766 17.577 1.00 87.00 217 LYS A O 1
ATOM 1671 N N . SER A 1 218 ? -16.005 -9.936 16.091 1.00 79.62 218 SER A N 1
ATOM 1672 C CA . SER A 1 218 ? -15.339 -10.796 17.076 1.00 79.62 218 SER A CA 1
ATOM 1673 C C . SER A 1 218 ? -14.447 -10.003 18.039 1.00 79.62 218 SER A C 1
ATOM 1675 O O . SER A 1 218 ? -14.448 -10.263 19.243 1.00 79.62 218 SER A O 1
ATOM 1677 N N . SER A 1 219 ? -13.741 -8.981 17.542 1.00 68.56 219 SER A N 1
ATOM 1678 C CA . SER A 1 219 ? -12.932 -8.075 18.371 1.00 68.56 219 SER A CA 1
ATOM 1679 C C . SER A 1 219 ? -13.777 -7.227 19.330 1.00 68.56 219 SER A C 1
ATOM 1681 O O . SER A 1 219 ? -13.344 -6.959 20.449 1.00 68.56 219 SER A O 1
ATOM 1683 N N . LEU A 1 220 ? -14.996 -6.848 18.930 1.00 62.88 220 LEU A N 1
ATOM 1684 C CA . LEU A 1 220 ? -15.951 -6.125 19.782 1.00 62.88 220 LEU A CA 1
ATOM 1685 C C . LEU A 1 220 ? -16.681 -7.045 20.779 1.00 62.88 220 LEU A C 1
ATOM 1687 O O . LEU A 1 220 ? -17.066 -6.601 21.856 1.00 62.88 220 LEU A O 1
ATOM 1691 N N . GLY A 1 221 ? -16.862 -8.328 20.450 1.00 49.81 221 GLY A N 1
ATOM 1692 C CA . GLY A 1 221 ? -17.514 -9.309 21.326 1.00 49.81 221 GLY A CA 1
ATOM 1693 C C . GLY A 1 221 ? -16.653 -9.767 22.509 1.00 49.81 221 GLY A C 1
ATOM 1694 O O . GLY A 1 221 ? -17.186 -10.117 23.562 1.00 49.81 221 GLY A O 1
ATOM 1695 N N . CYS A 1 222 ? -15.322 -9.728 22.378 1.00 43.12 222 CYS A N 1
ATOM 1696 C CA . CYS A 1 222 ? -14.410 -10.207 23.421 1.00 43.12 222 CYS A CA 1
ATOM 1697 C C . CYS A 1 222 ? -14.155 -9.186 24.550 1.00 43.12 222 CYS A C 1
ATOM 1699 O O . CYS A 1 222 ? -13.689 -9.563 25.624 1.00 43.12 222 CYS A O 1
ATOM 1701 N N . THR A 1 223 ? -14.500 -7.907 24.366 1.00 44.31 223 THR A N 1
ATOM 1702 C CA . THR A 1 223 ? -14.413 -6.880 25.425 1.00 44.31 223 THR A CA 1
ATOM 1703 C C . THR A 1 2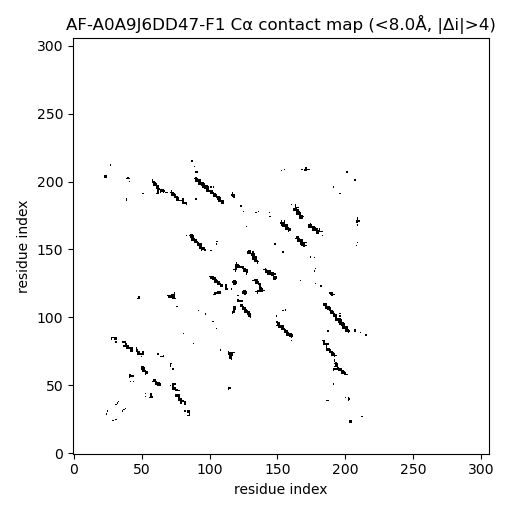23 ? -15.617 -6.883 26.378 1.00 44.31 223 THR A C 1
ATOM 1705 O O . THR A 1 223 ? -15.585 -6.206 27.403 1.00 44.31 223 THR A O 1
ATOM 1708 N N . GLY A 1 224 ? -16.653 -7.688 26.100 1.00 41.88 224 GLY A N 1
ATOM 1709 C CA . GLY A 1 224 ? -17.866 -7.817 26.922 1.00 41.88 224 GLY A CA 1
ATOM 1710 C C . GLY A 1 224 ? -17.886 -8.981 27.924 1.00 41.88 224 GLY A C 1
ATOM 1711 O O . GLY A 1 224 ? -18.870 -9.133 28.645 1.00 41.88 224 GLY A O 1
ATOM 1712 N N . GLN A 1 225 ? -16.839 -9.812 27.994 1.00 34.72 225 GLN A N 1
ATOM 1713 C CA . GLN A 1 225 ? -16.791 -10.981 28.886 1.00 34.72 225 GLN A CA 1
ATOM 1714 C C . GLN A 1 225 ? -15.474 -11.068 29.670 1.00 34.72 225 GLN A C 1
ATOM 1716 O O . GLN A 1 225 ? -14.740 -12.044 29.597 1.00 34.72 225 GLN A O 1
ATOM 1721 N N . HIS A 1 226 ? -15.200 -10.067 30.505 1.00 33.81 226 HIS A N 1
ATOM 1722 C CA . HIS A 1 226 ? -14.586 -10.348 31.804 1.00 33.81 226 HIS A CA 1
ATOM 1723 C C . HIS A 1 226 ? -15.722 -10.398 32.824 1.00 33.81 226 HIS A C 1
ATOM 1725 O O . HIS A 1 226 ? -16.050 -9.420 33.493 1.00 33.81 226 HIS A O 1
ATOM 1731 N N . THR A 1 227 ? -16.394 -11.548 32.859 1.00 34.84 227 THR A N 1
ATOM 1732 C CA . THR A 1 227 ? -17.412 -11.866 33.855 1.00 34.84 227 THR A CA 1
ATOM 1733 C C . THR A 1 227 ? -16.825 -11.743 35.251 1.00 34.84 227 THR A C 1
ATOM 1735 O O . THR A 1 227 ? -15.740 -12.253 35.538 1.00 34.84 227 THR A O 1
ATOM 1738 N N . ALA A 1 228 ? -17.592 -11.060 36.095 1.00 35.09 228 ALA A N 1
ATOM 1739 C CA . ALA A 1 228 ? -17.482 -11.017 37.537 1.00 35.09 228 ALA A CA 1
ATOM 1740 C C . ALA A 1 228 ? -16.932 -12.326 38.119 1.00 35.09 228 ALA A C 1
ATOM 1742 O O . ALA A 1 228 ? -17.495 -13.402 37.921 1.00 35.09 228 ALA A O 1
ATOM 1743 N N . VAL A 1 229 ? -15.850 -12.216 38.888 1.00 38.94 229 VAL A N 1
ATOM 1744 C CA . VAL A 1 229 ? -15.514 -13.246 39.865 1.00 38.94 229 VAL A CA 1
ATOM 1745 C C . VAL A 1 229 ? -16.588 -13.133 40.942 1.00 38.94 229 VAL A C 1
ATOM 1747 O O . VAL A 1 229 ? -16.610 -12.164 41.702 1.00 38.94 229 VAL A O 1
ATOM 1750 N N . GLU A 1 230 ? -17.540 -14.062 40.939 1.00 34.97 230 GLU A N 1
ATOM 1751 C CA . GLU A 1 230 ? -18.567 -14.160 41.969 1.00 34.97 230 GLU A CA 1
ATOM 1752 C C . GLU A 1 230 ? -17.896 -14.238 43.344 1.00 34.97 230 GLU A C 1
ATOM 1754 O O . GLU A 1 230 ? -17.136 -15.158 43.660 1.00 34.97 230 GLU A O 1
ATOM 1759 N N . GLY A 1 231 ? -18.168 -13.225 44.165 1.00 30.80 231 GLY A N 1
ATOM 1760 C CA . GLY A 1 231 ? -17.758 -13.184 45.555 1.00 30.80 231 GLY A CA 1
ATOM 1761 C C . GLY A 1 231 ? -18.478 -14.273 46.338 1.00 30.80 231 GLY A C 1
ATOM 1762 O O . GLY A 1 231 ? -19.621 -14.098 46.757 1.00 30.80 231 GLY A O 1
ATOM 1763 N N . ILE A 1 232 ? -17.788 -15.381 46.601 1.00 40.44 232 ILE A N 1
ATOM 1764 C CA . ILE A 1 232 ? -18.199 -16.309 47.652 1.00 40.44 232 ILE A CA 1
ATOM 1765 C C . ILE A 1 232 ? -17.834 -15.673 48.992 1.00 40.44 232 ILE A C 1
ATOM 1767 O O . ILE A 1 232 ? -16.715 -15.756 49.495 1.00 40.44 232 ILE A O 1
ATOM 1771 N N . ASN A 1 233 ? -18.836 -15.024 49.571 1.00 31.20 233 ASN A N 1
ATOM 1772 C CA . ASN A 1 233 ? -18.874 -14.606 50.957 1.00 31.20 233 ASN A CA 1
ATOM 1773 C C . ASN A 1 233 ? -18.960 -15.848 51.862 1.00 31.20 233 ASN A C 1
ATOM 1775 O O . ASN A 1 233 ? -20.020 -16.466 51.948 1.00 31.20 233 ASN A O 1
ATOM 1779 N N . ARG A 1 234 ? -17.873 -16.206 52.559 1.00 33.56 234 ARG A N 1
ATOM 1780 C CA . ARG A 1 234 ? -17.942 -16.914 53.851 1.00 33.56 234 ARG A CA 1
ATOM 1781 C C . ARG A 1 234 ? -16.846 -16.410 54.783 1.00 33.56 234 ARG A C 1
ATOM 1783 O O . ARG A 1 234 ? -15.674 -16.741 54.641 1.00 33.56 234 ARG A O 1
ATOM 1790 N N . SER A 1 235 ? -17.265 -15.620 55.764 1.00 32.06 235 SER A N 1
ATOM 1791 C CA . SER A 1 235 ? -16.494 -15.296 56.955 1.00 32.06 235 SER A CA 1
ATOM 1792 C C . SER A 1 235 ? -16.430 -16.511 57.882 1.00 32.06 235 SER A C 1
ATOM 1794 O O . SER A 1 235 ? -17.467 -17.086 58.179 1.00 32.06 235 SER A O 1
ATOM 1796 N N . TRP A 1 236 ? -15.241 -16.868 58.381 1.00 32.19 236 TRP A N 1
ATOM 1797 C CA . TRP A 1 236 ? -15.057 -17.519 59.686 1.00 32.19 236 TRP A CA 1
ATOM 1798 C C . TRP A 1 236 ? -13.666 -17.187 60.253 1.00 32.19 236 TRP A C 1
ATOM 1800 O O . TRP A 1 236 ? -12.642 -17.672 59.795 1.00 32.19 236 TRP A O 1
ATOM 1810 N N . ARG A 1 237 ? -13.700 -16.286 61.241 1.00 31.30 237 ARG A N 1
ATOM 1811 C CA . ARG A 1 237 ? -12.916 -16.168 62.485 1.00 31.30 237 ARG A CA 1
ATOM 1812 C C . ARG A 1 237 ? -11.463 -16.685 62.553 1.00 31.30 237 ARG A C 1
ATOM 1814 O O . ARG A 1 237 ? -11.164 -17.865 62.442 1.00 31.30 237 ARG A O 1
ATOM 1821 N N . SER A 1 238 ? -10.629 -15.731 62.955 1.00 32.81 238 SER A N 1
ATOM 1822 C CA . SER A 1 238 ? -9.354 -15.783 63.674 1.00 32.81 238 SER A CA 1
ATOM 1823 C C . SER A 1 238 ? -9.098 -16.979 64.604 1.00 32.81 238 SER A C 1
ATOM 1825 O O . SER A 1 238 ? -9.946 -17.332 65.422 1.00 32.81 238 SER A O 1
ATOM 1827 N N . ARG A 1 239 ? -7.844 -17.464 64.587 1.00 33.34 239 ARG A N 1
ATOM 1828 C CA . ARG A 1 239 ? -7.066 -17.901 65.765 1.00 33.34 239 ARG A CA 1
ATOM 1829 C C . ARG A 1 239 ? -5.561 -17.893 65.457 1.00 33.34 239 ARG A C 1
ATOM 1831 O O . ARG A 1 239 ? -5.115 -18.402 64.437 1.00 33.34 239 ARG A O 1
ATOM 1838 N N . THR A 1 240 ? -4.816 -17.271 66.360 1.00 37.88 240 THR A N 1
ATOM 1839 C CA . THR A 1 240 ? -3.357 -17.290 66.518 1.00 37.88 240 THR A CA 1
ATOM 1840 C C . THR A 1 240 ? -2.867 -18.638 67.066 1.00 37.88 240 THR A C 1
ATOM 1842 O O . THR A 1 240 ? -3.657 -19.338 67.693 1.00 37.88 240 THR A O 1
ATOM 1845 N N . LEU A 1 241 ? -1.580 -18.963 66.842 1.00 31.83 241 LEU A N 1
ATOM 1846 C CA . LEU A 1 241 ? -0.580 -19.591 67.751 1.00 31.83 241 LEU A CA 1
ATOM 1847 C C . LEU A 1 241 ? 0.669 -19.973 66.913 1.00 31.83 241 LEU A C 1
ATOM 1849 O O . LEU A 1 241 ? 0.549 -20.629 65.887 1.00 31.83 241 LEU A O 1
ATOM 1853 N N . SER A 1 242 ? 1.798 -19.284 67.107 1.00 31.16 242 SER A N 1
ATOM 1854 C CA . SER A 1 242 ? 2.998 -19.648 67.897 1.00 31.16 242 SER A CA 1
ATOM 1855 C C . SER A 1 242 ? 3.947 -20.666 67.245 1.00 31.16 242 SER A C 1
ATOM 1857 O O . SER A 1 242 ? 3.559 -21.773 66.894 1.00 31.16 242 SER A O 1
ATOM 1859 N N . ALA A 1 243 ? 5.214 -20.260 67.148 1.00 31.95 243 ALA A N 1
ATOM 1860 C CA . ALA A 1 243 ? 6.331 -20.946 66.514 1.00 31.95 243 ALA A CA 1
ATOM 1861 C C . ALA A 1 243 ? 6.772 -22.245 67.211 1.00 31.95 243 ALA A C 1
ATOM 1863 O O . ALA A 1 243 ? 6.716 -22.349 68.433 1.00 31.95 243 ALA A O 1
ATOM 1864 N N . THR A 1 244 ? 7.349 -23.170 66.440 1.00 31.59 244 THR A N 1
ATOM 1865 C CA . THR A 1 244 ? 8.558 -23.920 66.827 1.00 31.59 244 THR A CA 1
ATOM 1866 C C . THR A 1 244 ? 9.244 -24.534 65.600 1.00 31.59 244 THR A C 1
ATOM 1868 O O . THR A 1 244 ? 8.617 -24.958 64.637 1.00 31.59 244 THR A O 1
ATOM 1871 N N . SER A 1 245 ? 10.572 -24.488 65.669 1.00 33.22 245 SER A N 1
ATOM 1872 C CA . SER A 1 245 ? 11.638 -25.066 64.843 1.00 33.22 245 SER A CA 1
ATOM 1873 C C . SER A 1 245 ? 11.354 -26.326 64.010 1.00 33.22 245 SER A C 1
ATOM 1875 O O . SER A 1 245 ? 10.891 -27.320 64.556 1.00 33.22 245 SER A O 1
ATOM 1877 N N . ALA A 1 246 ? 11.878 -26.362 62.778 1.00 33.09 246 ALA A N 1
ATOM 1878 C CA . ALA A 1 246 ? 12.765 -27.438 62.308 1.00 33.09 246 ALA A CA 1
ATOM 1879 C C . ALA A 1 246 ? 13.416 -27.073 60.963 1.00 33.09 246 ALA A C 1
ATOM 1881 O O . ALA A 1 246 ? 12.773 -26.616 60.024 1.00 33.09 246 ALA A O 1
ATOM 1882 N N . ARG A 1 247 ? 14.728 -27.288 60.905 1.00 31.06 247 ARG A N 1
ATOM 1883 C CA . ARG A 1 247 ? 15.636 -27.090 59.776 1.00 31.06 247 ARG A CA 1
ATOM 1884 C C . ARG A 1 247 ? 15.825 -28.438 59.083 1.00 31.06 247 ARG A C 1
ATOM 1886 O O . ARG A 1 247 ? 16.308 -29.334 59.757 1.00 31.06 247 ARG A O 1
ATOM 1893 N N . TRP A 1 248 ? 15.542 -28.558 57.783 1.00 31.62 248 TRP A N 1
ATOM 1894 C CA . TRP A 1 248 ? 16.104 -29.600 56.904 1.00 31.62 248 TRP A CA 1
ATOM 1895 C C . TRP A 1 248 ? 16.238 -29.100 55.458 1.00 31.62 248 TRP A C 1
ATOM 1897 O O . TRP A 1 248 ? 15.529 -28.199 55.019 1.00 31.62 248 TRP A O 1
ATOM 1907 N N . MET A 1 249 ? 17.255 -29.636 54.786 1.00 29.02 249 MET A N 1
ATOM 1908 C CA . MET A 1 249 ? 17.887 -29.165 53.555 1.00 29.02 249 MET A CA 1
ATOM 1909 C C . MET A 1 249 ? 17.138 -29.545 52.265 1.00 29.02 249 MET A C 1
ATOM 1911 O O . MET A 1 249 ? 16.533 -30.603 52.184 1.00 29.02 249 MET A O 1
ATOM 1915 N N . TRP A 1 250 ? 17.310 -28.675 51.260 1.00 27.17 250 TRP A N 1
ATOM 1916 C CA . TRP A 1 250 ? 17.485 -28.914 49.814 1.00 27.17 250 TRP A CA 1
ATOM 1917 C C . TRP A 1 250 ? 16.551 -29.903 49.095 1.00 27.17 250 TRP A C 1
ATOM 1919 O O . TRP A 1 250 ? 16.680 -31.112 49.239 1.00 27.17 250 TRP A O 1
ATOM 1929 N N . SER A 1 251 ? 15.785 -29.387 48.127 1.00 31.86 251 SER A N 1
ATOM 1930 C CA . SER A 1 251 ? 15.837 -29.853 46.730 1.00 31.86 251 SER A CA 1
ATOM 1931 C C . SER A 1 251 ? 15.151 -28.850 45.801 1.00 31.86 251 SER A C 1
ATOM 1933 O O . SER A 1 251 ? 14.091 -28.310 46.105 1.00 31.86 251 SER A O 1
ATOM 1935 N N . ALA A 1 252 ? 15.820 -28.574 44.685 1.00 33.03 252 ALA A N 1
ATOM 1936 C CA . ALA A 1 252 ? 15.419 -27.660 43.630 1.00 33.03 252 ALA A CA 1
ATOM 1937 C C . ALA A 1 252 ? 14.318 -28.260 42.740 1.00 33.03 252 ALA A C 1
ATOM 1939 O O . ALA A 1 252 ? 14.410 -29.420 42.352 1.00 33.03 252 ALA A O 1
ATOM 1940 N N . ALA A 1 253 ? 13.335 -27.441 42.354 1.00 32.44 253 ALA A N 1
ATOM 1941 C CA . ALA A 1 253 ? 12.519 -27.602 41.147 1.00 32.44 253 ALA A CA 1
ATOM 1942 C C . ALA A 1 253 ? 11.853 -26.249 40.793 1.00 32.44 253 ALA A C 1
ATOM 1944 O O . ALA A 1 253 ? 11.689 -25.403 41.674 1.00 32.44 253 ALA A O 1
ATOM 1945 N N . PRO A 1 254 ? 11.558 -25.984 39.510 1.00 35.56 254 PRO A N 1
ATOM 1946 C CA . PRO A 1 254 ? 11.695 -24.655 38.927 1.00 35.56 254 PRO A CA 1
ATOM 1947 C C . PRO A 1 254 ? 10.452 -23.771 39.056 1.00 35.56 254 PRO A C 1
ATOM 1949 O O . PRO A 1 254 ? 9.308 -24.216 39.014 1.00 35.56 254 PRO A O 1
ATOM 1952 N N . VAL A 1 255 ? 10.714 -22.467 39.111 1.00 33.78 255 VAL A N 1
ATOM 1953 C CA . VAL A 1 255 ? 9.724 -21.404 38.951 1.00 33.78 255 VAL A CA 1
ATOM 1954 C C . VAL A 1 255 ? 9.249 -21.386 37.494 1.00 33.78 255 VAL A C 1
ATOM 1956 O O . VAL A 1 255 ? 9.977 -20.956 36.600 1.00 33.78 255 VAL A O 1
ATOM 1959 N N . PHE A 1 256 ? 8.002 -21.794 37.262 1.00 32.69 256 PHE A N 1
ATOM 1960 C CA . PHE A 1 256 ? 7.265 -21.458 36.045 1.00 32.69 256 PHE A CA 1
ATOM 1961 C C . PHE A 1 256 ? 6.945 -19.954 36.068 1.00 32.69 256 PHE A C 1
ATOM 1963 O O . PHE A 1 256 ? 5.961 -19.509 36.652 1.00 32.69 256 PHE A O 1
ATOM 1970 N N . ARG A 1 257 ? 7.801 -19.145 35.438 1.00 35.78 257 ARG A N 1
ATOM 1971 C CA . ARG A 1 257 ? 7.420 -17.820 34.932 1.00 35.78 257 ARG A CA 1
ATOM 1972 C C . ARG A 1 257 ? 7.194 -17.963 33.435 1.00 35.78 257 ARG A C 1
ATOM 1974 O O . ARG A 1 257 ? 8.157 -18.044 32.677 1.00 35.78 257 ARG A O 1
ATOM 1981 N N . GLY A 1 258 ? 5.929 -17.984 33.024 1.00 30.31 258 GLY A N 1
ATOM 1982 C CA . GLY A 1 258 ? 5.556 -17.818 31.624 1.00 30.31 258 GLY A CA 1
ATOM 1983 C C . GLY A 1 258 ? 6.077 -16.473 31.121 1.00 30.31 258 GLY A C 1
ATOM 1984 O O . GLY A 1 258 ? 5.619 -15.419 31.557 1.00 30.31 258 GLY A O 1
ATOM 1985 N N . ARG A 1 259 ? 7.080 -16.511 30.243 1.00 30.84 259 ARG A N 1
ATOM 1986 C CA . ARG A 1 259 ? 7.484 -15.369 29.424 1.00 30.84 259 ARG A CA 1
ATOM 1987 C C . ARG A 1 259 ? 6.805 -15.518 28.067 1.00 30.84 259 ARG A C 1
ATOM 1989 O O . ARG A 1 259 ? 6.997 -16.523 27.393 1.00 30.84 259 ARG A O 1
ATOM 1996 N N . SER A 1 260 ? 6.026 -14.506 27.700 1.00 32.00 260 SER A N 1
ATOM 1997 C CA . SER A 1 260 ? 5.577 -14.254 26.329 1.00 32.00 260 SER A CA 1
ATOM 1998 C C . SER A 1 260 ? 6.789 -14.195 25.381 1.00 32.00 260 SER A C 1
ATOM 2000 O O . SER A 1 260 ? 7.757 -13.498 25.714 1.00 32.00 260 SER A O 1
ATOM 2002 N N . PRO A 1 261 ? 6.789 -14.896 24.231 1.00 34.16 261 PRO A N 1
ATOM 2003 C CA . PRO A 1 261 ? 7.832 -14.764 23.230 1.00 34.16 261 PRO A CA 1
ATOM 2004 C C . PRO A 1 261 ? 7.424 -13.685 22.222 1.00 34.16 261 PRO A C 1
ATOM 2006 O O . PRO A 1 261 ? 6.961 -13.988 21.134 1.00 34.16 261 PRO A O 1
ATOM 2009 N N . TYR A 1 262 ? 7.611 -12.417 22.574 1.00 36.84 262 TYR A N 1
ATOM 2010 C CA . TYR A 1 262 ? 7.739 -11.356 21.577 1.00 36.84 262 TYR A CA 1
ATOM 2011 C C . TYR A 1 262 ? 8.986 -10.552 21.927 1.00 36.84 262 TYR A C 1
ATOM 2013 O O . TYR A 1 262 ? 9.071 -9.898 22.971 1.00 36.84 262 TYR A O 1
ATOM 2021 N N . GLN A 1 263 ? 10.022 -10.717 21.102 1.00 37.50 263 GLN A N 1
ATOM 2022 C CA . GLN A 1 263 ? 11.293 -10.028 21.263 1.00 37.50 263 GLN A CA 1
ATOM 2023 C C . GLN A 1 263 ? 11.080 -8.528 21.075 1.00 37.50 263 GLN A C 1
ATOM 2025 O O . GLN A 1 263 ? 10.802 -8.031 19.991 1.00 37.50 263 GLN A O 1
ATOM 2030 N N . ARG A 1 264 ? 11.247 -7.825 22.191 1.00 30.55 264 ARG A N 1
ATOM 2031 C CA . ARG A 1 264 ? 11.378 -6.379 22.305 1.00 30.55 264 ARG A CA 1
ATOM 2032 C C . ARG A 1 264 ? 12.543 -5.899 21.436 1.00 30.55 264 ARG A C 1
ATOM 2034 O O . ARG A 1 264 ? 13.694 -6.199 21.745 1.00 30.55 264 ARG A O 1
ATOM 2041 N N . CYS A 1 265 ? 12.252 -5.124 20.398 1.00 39.16 265 CYS A N 1
ATOM 2042 C CA . CYS A 1 265 ? 13.268 -4.412 19.633 1.00 39.16 265 CYS A CA 1
ATOM 2043 C C . CYS A 1 265 ? 13.422 -3.002 20.221 1.00 39.16 265 CYS A C 1
ATOM 2045 O O . CYS A 1 265 ? 12.625 -2.114 19.936 1.00 39.16 265 CYS A O 1
ATOM 2047 N N . GLN A 1 266 ? 14.426 -2.797 21.076 1.00 35.91 266 GLN A N 1
ATOM 2048 C CA . GLN A 1 266 ? 14.910 -1.461 21.432 1.00 35.91 266 GLN A CA 1
ATOM 2049 C C . GLN A 1 266 ? 16.418 -1.457 21.687 1.00 35.91 266 GLN A C 1
ATOM 2051 O O . GLN A 1 266 ? 16.952 -2.413 22.247 1.00 35.91 266 GLN A O 1
ATOM 2056 N N . GLN A 1 267 ? 16.991 -0.287 21.370 1.00 37.78 267 GLN A N 1
ATOM 2057 C CA . GLN A 1 267 ? 18.338 0.249 21.615 1.00 37.78 267 GLN A CA 1
ATOM 2058 C C . GLN A 1 267 ? 19.358 0.011 20.498 1.00 37.78 267 GLN A C 1
ATOM 2060 O O . GLN A 1 267 ? 19.413 -1.059 19.909 1.00 37.78 267 GLN A O 1
ATOM 2065 N N . ASP A 1 268 ? 20.296 0.911 20.222 1.00 31.50 268 ASP A N 1
ATOM 2066 C CA . ASP A 1 268 ? 20.360 2.379 20.212 1.00 31.50 268 ASP A CA 1
ATOM 2067 C C . ASP A 1 268 ? 21.712 2.709 19.535 1.00 31.50 268 ASP A C 1
ATOM 2069 O O . ASP A 1 268 ? 22.694 2.004 19.736 1.00 31.50 268 ASP A O 1
ATOM 2073 N N . HIS A 1 269 ? 21.730 3.771 18.730 1.00 34.78 269 HIS A N 1
ATOM 2074 C CA . HIS A 1 269 ? 22.835 4.698 18.424 1.00 34.78 269 HIS A CA 1
ATOM 2075 C C . HIS A 1 269 ? 24.282 4.238 18.062 1.00 34.78 269 HIS A C 1
ATOM 2077 O O . HIS A 1 269 ? 25.069 3.797 18.894 1.00 34.78 269 HIS A O 1
ATOM 2083 N N . SER A 1 270 ? 24.671 4.678 16.846 1.00 30.31 270 SER A N 1
ATOM 2084 C CA . SER A 1 270 ? 25.924 5.389 16.471 1.00 30.31 270 SER A CA 1
ATOM 2085 C C . SER A 1 270 ? 27.118 4.630 15.840 1.00 30.31 270 SER A C 1
ATOM 2087 O O . SER A 1 270 ? 27.283 3.429 16.031 1.00 30.31 270 SER A O 1
ATOM 2089 N N . PRO A 1 271 ? 27.922 5.317 14.986 1.00 42.75 271 PRO A N 1
ATOM 2090 C CA . PRO A 1 271 ? 28.537 4.714 13.806 1.00 42.75 271 PRO A CA 1
ATOM 2091 C C . PRO A 1 271 ? 29.995 4.300 14.028 1.00 42.75 271 PRO A C 1
ATOM 2093 O O . PRO A 1 271 ? 30.787 5.020 14.630 1.00 42.75 271 PRO A O 1
ATOM 2096 N N . SER A 1 272 ? 30.381 3.165 13.448 1.00 31.03 272 SER A N 1
ATOM 2097 C CA . SER A 1 272 ? 31.775 2.731 13.366 1.00 31.03 272 SER A CA 1
ATOM 2098 C C . SER A 1 272 ? 32.063 2.267 11.943 1.00 31.03 272 SER A C 1
ATOM 2100 O O . SER A 1 272 ? 31.582 1.228 11.490 1.00 31.03 272 SER A O 1
ATOM 2102 N N . THR A 1 273 ? 32.870 3.065 11.256 1.00 35.50 273 THR A N 1
ATOM 2103 C CA . THR A 1 273 ? 33.581 2.727 10.030 1.00 35.50 273 THR A CA 1
ATOM 2104 C C . THR A 1 273 ? 34.340 1.411 10.197 1.00 35.50 27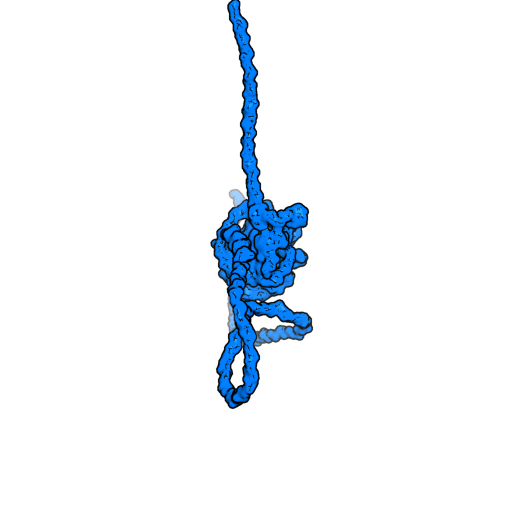3 THR A C 1
ATOM 2106 O O . THR A 1 273 ? 35.182 1.270 11.083 1.00 35.50 273 THR A O 1
ATOM 2109 N N . ARG A 1 274 ? 34.098 0.438 9.314 1.00 31.11 274 ARG A N 1
ATOM 2110 C CA . ARG A 1 274 ? 35.116 -0.567 8.999 1.00 31.11 274 ARG A CA 1
ATOM 2111 C C . ARG A 1 274 ? 34.918 -1.155 7.609 1.00 31.11 274 ARG A C 1
ATOM 2113 O O . ARG A 1 274 ? 33.820 -1.521 7.206 1.00 31.11 274 ARG A O 1
ATOM 2120 N N . ALA A 1 275 ? 36.030 -1.135 6.890 1.00 29.52 275 ALA A N 1
ATOM 2121 C CA . ALA A 1 275 ? 36.203 -1.491 5.501 1.00 29.52 275 ALA A CA 1
ATOM 2122 C C . ALA A 1 275 ? 35.857 -2.957 5.211 1.00 29.52 275 ALA A C 1
ATOM 2124 O O . ALA A 1 275 ? 36.094 -3.851 6.022 1.00 29.52 275 ALA A O 1
ATOM 2125 N N . TRP A 1 276 ? 35.344 -3.177 4.004 1.00 33.00 276 TRP A N 1
ATOM 2126 C CA . TRP A 1 276 ? 35.141 -4.489 3.403 1.00 33.00 276 TRP A CA 1
ATOM 2127 C C . TRP A 1 276 ? 36.491 -5.097 3.001 1.00 33.00 276 TRP A C 1
ATOM 2129 O O . TRP A 1 276 ? 37.276 -4.409 2.342 1.00 33.00 276 TRP A O 1
ATOM 2139 N N . PRO A 1 277 ? 36.787 -6.369 3.319 1.00 36.69 277 PRO A N 1
ATOM 2140 C CA . PRO A 1 277 ? 37.947 -7.021 2.745 1.00 36.69 277 PRO A CA 1
ATOM 2141 C C . PRO A 1 277 ? 37.638 -7.473 1.314 1.00 36.69 277 PRO A C 1
ATOM 2143 O O . PRO A 1 277 ? 36.683 -8.204 1.045 1.00 36.69 277 PRO A O 1
ATOM 2146 N N . HIS A 1 278 ? 38.505 -7.030 0.407 1.00 31.23 278 HIS A N 1
ATOM 2147 C CA . HIS A 1 278 ? 38.710 -7.575 -0.927 1.00 31.23 278 HIS A CA 1
ATOM 2148 C C . HIS A 1 278 ? 38.770 -9.111 -0.900 1.00 31.23 278 HIS A C 1
ATOM 2150 O O . HIS A 1 278 ? 39.610 -9.685 -0.207 1.00 31.23 278 HIS A O 1
ATOM 2156 N N . ARG A 1 279 ? 37.963 -9.783 -1.731 1.00 33.84 279 ARG A N 1
ATOM 2157 C CA . ARG A 1 279 ? 38.341 -11.110 -2.235 1.00 33.84 279 ARG A CA 1
ATOM 2158 C C . ARG A 1 279 ? 39.254 -10.918 -3.434 1.00 33.84 279 ARG A C 1
ATOM 2160 O O . ARG A 1 279 ? 38.860 -10.347 -4.448 1.00 33.84 279 ARG A O 1
ATOM 2167 N N . GLN A 1 280 ? 40.487 -11.365 -3.249 1.00 31.03 280 GLN A N 1
ATOM 2168 C CA . GLN A 1 280 ? 41.527 -11.427 -4.256 1.00 31.03 280 GLN A CA 1
ATOM 2169 C C . GLN A 1 280 ? 41.230 -12.515 -5.289 1.00 31.03 280 GLN A C 1
ATOM 2171 O O . GLN A 1 280 ? 40.719 -13.590 -4.976 1.00 31.03 280 GLN A O 1
ATOM 2176 N N . ALA A 1 281 ? 41.599 -12.181 -6.521 1.00 30.72 281 ALA A N 1
ATOM 2177 C CA . ALA A 1 281 ? 41.786 -13.075 -7.644 1.00 30.72 281 ALA A CA 1
ATOM 2178 C C . ALA A 1 281 ? 42.932 -14.072 -7.395 1.00 30.72 281 ALA A C 1
ATOM 2180 O O . ALA A 1 281 ? 43.873 -13.781 -6.658 1.00 30.72 281 ALA A O 1
ATOM 2181 N N . VAL A 1 282 ? 42.874 -15.214 -8.080 1.00 33.12 282 VAL A N 1
ATOM 2182 C CA . VAL A 1 282 ? 43.963 -16.196 -8.227 1.00 33.12 282 VAL A CA 1
ATOM 2183 C C . VAL A 1 282 ? 44.028 -16.578 -9.727 1.00 33.12 282 VAL A C 1
ATOM 2185 O O . VAL A 1 282 ? 42.992 -16.522 -10.392 1.00 33.12 282 VAL A O 1
ATOM 2188 N N . PRO A 1 283 ? 45.225 -16.832 -10.302 1.00 41.41 283 PRO A N 1
ATOM 2189 C CA . PRO A 1 283 ? 45.653 -16.200 -11.554 1.00 41.41 283 PRO A CA 1
ATOM 2190 C C . PRO A 1 283 ? 45.573 -17.068 -12.824 1.00 41.41 283 PRO A C 1
ATOM 2192 O O . PRO A 1 283 ? 45.332 -18.272 -12.790 1.00 41.41 283 PRO A O 1
ATOM 2195 N N . GLN A 1 284 ? 45.827 -16.396 -13.954 1.00 35.56 284 GLN A N 1
ATOM 2196 C CA . GLN A 1 284 ? 45.997 -16.926 -15.310 1.00 35.56 284 GLN A CA 1
ATOM 2197 C C . GLN A 1 284 ? 47.150 -17.932 -15.451 1.00 35.56 284 GLN A C 1
ATOM 2199 O O . GLN A 1 284 ? 48.195 -17.793 -14.817 1.00 35.56 284 GLN A O 1
ATOM 2204 N N . GLY A 1 285 ? 47.009 -18.841 -16.423 1.00 29.41 285 GLY A N 1
ATOM 2205 C CA . GLY A 1 285 ? 48.148 -19.512 -17.044 1.00 29.41 285 GLY A CA 1
ATOM 2206 C C . GLY A 1 285 ? 47.784 -20.583 -18.075 1.00 29.41 285 GLY A C 1
ATOM 2207 O O . GLY A 1 285 ? 47.779 -21.760 -17.734 1.00 29.41 285 GLY A O 1
ATOM 2208 N N . ARG A 1 286 ? 47.554 -20.194 -19.339 1.00 33.72 286 ARG A N 1
ATOM 2209 C CA . ARG A 1 286 ? 48.356 -20.633 -20.506 1.00 33.72 286 ARG A CA 1
ATOM 2210 C C . ARG A 1 286 ? 47.744 -20.186 -21.839 1.00 33.72 286 ARG A C 1
ATOM 2212 O O . ARG A 1 286 ? 46.577 -20.407 -22.131 1.00 33.72 286 ARG A O 1
ATOM 2219 N N . GLN A 1 287 ? 48.616 -19.574 -22.623 1.00 33.44 287 GLN A N 1
ATOM 2220 C CA . GLN A 1 287 ? 48.491 -19.081 -23.986 1.00 33.44 287 GLN A CA 1
ATOM 2221 C C . GLN A 1 287 ? 48.994 -20.174 -24.938 1.00 33.44 287 GLN A C 1
ATOM 2223 O O . GLN A 1 287 ? 50.032 -20.751 -24.632 1.00 33.44 287 GLN A O 1
ATOM 2228 N N . TRP A 1 288 ? 48.317 -20.428 -26.064 1.00 32.94 288 TRP A N 1
ATOM 2229 C CA . TRP A 1 288 ? 48.938 -20.930 -27.300 1.00 32.94 288 TRP A CA 1
ATOM 2230 C C . TRP A 1 288 ? 48.131 -20.483 -28.535 1.00 32.94 288 TRP A C 1
ATOM 2232 O O . TRP A 1 288 ? 46.973 -20.846 -28.699 1.00 32.94 288 TRP A O 1
ATOM 2242 N N . LEU A 1 289 ? 48.833 -19.666 -29.325 1.00 31.66 289 LEU A N 1
ATOM 2243 C CA . LEU A 1 289 ? 48.867 -19.444 -30.776 1.00 31.66 289 LEU A CA 1
ATOM 2244 C C . LEU A 1 289 ? 47.626 -19.102 -31.624 1.00 31.66 289 LEU A C 1
ATOM 2246 O O . LEU A 1 289 ? 46.671 -19.854 -31.781 1.00 31.66 289 LEU A O 1
ATOM 2250 N N . GLU A 1 290 ? 47.810 -17.940 -32.256 1.00 34.69 290 GLU A N 1
ATOM 2251 C CA . GLU A 1 290 ? 47.358 -17.446 -33.555 1.00 34.69 290 GLU A CA 1
ATOM 2252 C C . GLU A 1 290 ? 47.238 -18.508 -34.662 1.00 34.69 290 GLU A C 1
ATOM 2254 O O . GLU A 1 290 ? 48.117 -19.349 -34.802 1.00 34.69 290 GLU A O 1
ATOM 2259 N N . ASP A 1 291 ? 46.238 -18.351 -35.542 1.00 33.28 291 ASP A N 1
ATOM 2260 C CA . ASP A 1 291 ? 46.514 -18.262 -36.982 1.00 33.28 291 ASP A CA 1
ATOM 2261 C C . ASP A 1 291 ? 45.358 -17.625 -37.793 1.00 33.28 291 ASP A C 1
ATOM 2263 O O . ASP A 1 291 ? 44.232 -18.110 -37.858 1.00 33.28 291 ASP A O 1
ATOM 2267 N N . LYS A 1 292 ? 45.695 -16.470 -38.378 1.00 34.88 292 LYS A N 1
ATOM 2268 C CA . LYS A 1 292 ? 45.444 -15.972 -39.746 1.00 34.88 292 LYS A CA 1
ATOM 2269 C C . LYS A 1 292 ? 44.090 -16.192 -40.457 1.00 34.88 292 LYS A C 1
ATOM 2271 O O . LYS A 1 292 ? 43.745 -17.262 -40.940 1.00 34.88 292 LYS A O 1
ATOM 2276 N N . ASN A 1 293 ? 43.453 -15.044 -40.710 1.00 38.03 293 ASN A N 1
ATOM 2277 C CA . ASN A 1 293 ? 42.570 -14.714 -41.843 1.00 38.03 293 ASN A CA 1
ATOM 2278 C C . ASN A 1 293 ? 43.289 -14.936 -43.203 1.00 38.03 293 ASN A C 1
ATOM 2280 O O . ASN A 1 293 ? 44.506 -14.724 -43.260 1.00 38.03 293 ASN A O 1
ATOM 2284 N N . PRO A 1 294 ? 42.583 -15.275 -44.307 1.00 47.78 294 PRO A N 1
ATOM 2285 C CA . PRO A 1 294 ? 42.255 -14.207 -45.266 1.00 47.78 294 PRO A CA 1
ATOM 2286 C C . PRO A 1 294 ? 40.931 -14.372 -46.066 1.00 47.78 294 PRO A C 1
ATOM 2288 O O . PRO A 1 294 ? 40.658 -15.395 -46.683 1.00 47.78 294 PRO A O 1
ATOM 2291 N N . SER A 1 295 ? 40.167 -13.275 -46.120 1.00 36.72 295 SER A N 1
ATOM 2292 C CA . SER A 1 295 ? 39.482 -12.655 -47.280 1.00 36.72 295 SER A CA 1
ATOM 2293 C C . SER A 1 295 ? 38.843 -13.513 -48.395 1.00 36.72 295 SER A C 1
ATOM 2295 O O . SER A 1 295 ? 39.558 -14.104 -49.195 1.00 36.72 295 SER A O 1
ATOM 2297 N N . PHE A 1 296 ? 37.534 -13.324 -48.628 1.00 37.03 296 PHE A N 1
ATOM 2298 C CA . PHE A 1 296 ? 36.898 -13.288 -49.965 1.00 37.03 296 PHE A CA 1
ATOM 2299 C C . PHE A 1 296 ? 35.743 -12.267 -49.938 1.00 37.03 296 PHE A C 1
ATOM 2301 O O . PHE A 1 296 ? 34.817 -12.378 -49.146 1.00 37.03 296 PHE A O 1
ATOM 2308 N N . ARG A 1 297 ? 35.953 -11.086 -50.531 1.00 38.09 297 ARG A N 1
ATOM 2309 C CA . ARG A 1 297 ? 35.444 -10.631 -51.842 1.00 38.09 297 ARG A CA 1
ATOM 2310 C C . ARG A 1 297 ? 33.916 -10.630 -51.995 1.00 38.09 297 ARG A C 1
ATOM 2312 O O . ARG A 1 297 ? 33.253 -11.650 -52.097 1.00 38.09 297 ARG A O 1
ATOM 2319 N N . THR A 1 298 ? 33.443 -9.395 -52.108 1.00 38.34 298 THR A N 1
ATOM 2320 C CA . THR A 1 298 ? 32.150 -8.884 -52.556 1.00 38.34 298 THR A CA 1
ATOM 2321 C C . THR A 1 298 ? 31.680 -9.451 -53.896 1.00 38.34 298 THR A C 1
ATOM 2323 O O . THR A 1 298 ? 32.430 -9.416 -54.873 1.00 38.34 298 THR A O 1
ATOM 2326 N N . SER A 1 299 ? 30.396 -9.794 -53.986 1.00 40.47 299 SER A N 1
ATOM 2327 C CA . SER A 1 299 ? 29.654 -9.895 -55.247 1.00 40.47 299 SER A CA 1
ATOM 2328 C C . SER A 1 299 ? 28.346 -9.105 -55.151 1.00 40.47 299 SER A C 1
ATOM 2330 O O . SER A 1 299 ? 27.500 -9.366 -54.299 1.00 40.47 299 SER A O 1
ATOM 2332 N N . ARG A 1 300 ? 28.241 -8.100 -56.031 1.00 39.78 300 ARG A N 1
ATOM 2333 C CA . ARG A 1 300 ? 27.076 -7.254 -56.322 1.00 39.78 300 ARG A CA 1
ATOM 2334 C C . ARG A 1 300 ? 25.953 -8.059 -56.991 1.00 39.78 300 ARG A C 1
ATOM 2336 O O . ARG A 1 300 ? 26.221 -8.785 -57.941 1.00 39.78 300 ARG A O 1
ATOM 2343 N N . MET A 1 301 ? 24.716 -7.773 -56.597 1.00 39.25 301 MET A N 1
ATOM 2344 C CA . MET A 1 301 ? 23.462 -7.839 -57.370 1.00 39.25 301 MET A CA 1
ATOM 2345 C C . MET A 1 301 ? 22.511 -6.802 -56.725 1.00 39.25 301 MET A C 1
ATOM 2347 O O . MET A 1 301 ? 22.610 -6.630 -55.515 1.00 39.25 301 MET A O 1
ATOM 2351 N N . VAL A 1 302 ? 21.580 -6.056 -57.333 1.00 42.03 302 VAL A N 1
ATOM 2352 C CA . VAL A 1 302 ? 21.077 -5.752 -58.692 1.00 42.03 302 VAL A CA 1
ATOM 2353 C C . VAL A 1 302 ? 20.153 -4.516 -58.513 1.00 42.03 302 VAL A C 1
ATOM 2355 O O . VAL A 1 302 ? 19.467 -4.451 -57.497 1.00 42.03 302 VAL A O 1
ATOM 2358 N N . ALA A 1 303 ? 20.117 -3.578 -59.474 1.00 45.28 303 ALA A N 1
ATOM 2359 C CA . ALA A 1 303 ? 18.966 -2.737 -59.906 1.00 45.28 303 ALA A CA 1
ATOM 2360 C C . ALA A 1 303 ? 19.484 -1.684 -60.919 1.00 45.28 303 ALA A C 1
ATOM 2362 O O . ALA A 1 303 ? 20.528 -1.098 -60.659 1.00 45.28 303 ALA A O 1
ATOM 2363 N N . GLY A 1 304 ? 18.890 -1.358 -62.070 1.00 38.72 304 GLY A N 1
ATOM 2364 C CA . GLY A 1 304 ? 17.674 -1.776 -62.765 1.00 38.72 304 GLY A CA 1
ATOM 2365 C C . GLY A 1 304 ? 17.547 -0.990 -64.093 1.00 38.72 304 GLY A C 1
ATOM 2366 O O . GLY A 1 304 ? 18.087 0.109 -64.185 1.00 38.72 304 GLY A O 1
ATOM 2367 N N . SER A 1 305 ? 16.812 -1.579 -65.048 1.00 50.62 305 SER A N 1
ATOM 2368 C CA . SER A 1 305 ? 16.060 -0.992 -66.187 1.00 50.62 305 SER A CA 1
ATOM 2369 C C . SER A 1 305 ? 16.777 -0.215 -67.313 1.00 50.62 305 SER A C 1
ATOM 2371 O O . SER A 1 305 ? 17.826 0.383 -67.075 1.00 50.62 305 SER A O 1
ATOM 2373 N N . PRO A 1 306 ? 16.147 -0.073 -68.503 1.00 64.56 306 PRO A N 1
ATOM 2374 C CA . PRO A 1 306 ? 15.019 -0.815 -69.098 1.00 64.56 306 PRO A CA 1
ATOM 2375 C C . PRO A 1 306 ? 15.434 -1.800 -70.207 1.00 64.56 306 PRO A C 1
ATOM 2377 O O . PRO A 1 306 ? 16.492 -1.597 -70.842 1.00 64.56 306 PRO A O 1
#

Secondary structure (DSSP, 8-state):
-------------------PPP-HHHHH-TT--TTTSPPP-SEEEEEE-TTEEEETTTTEEEE-S--SSGGG-EEEEESSPPPGGGSEEEEEEEEEEETTT---EEEEE-TT--SSS-TTSSTTEEEEETTT-EEEESSSS-EE-S----TT-EEEEEEETTTTEEEEEETTEEEEEEE-S--SSPEEEEEE-STTEEEEEESSSS--SS-HHHHHHHHHHGGG--------------------------------------------------PPP-----------------------------

Nearest PDB structures (foldseek):
  5ji9-assembly1_A  TM=1.002E+00  e=8.965E-39  Homo sapiens
  5jia-assembly2_B  TM=9.984E-01  e=8.965E-39  Mus musculus
  7nsc-assembly1_A  TM=9.888E-01  e=1.191E-35  Homo sapiens
  7wug-assembly1_1  TM=7.211E-01  e=1.609E-14  Saccharomyces cerevisiae
  6swy-assembly1_1  TM=6.709E-01  e=4.178E-15  Saccharomyces cerevisiae S288C